Protein AF-A0A917R9N1-F1 (afdb_monomer)

Nearest PDB structures (foldseek):
  2w02-assembly2_B  TM=5.593E-01  e=8.703E-02  Dickeya chrysanthemi
  2x3j-assembly1_B  TM=5.289E-01  e=9.139E-02  Dickeya chrysanthemi
  2x3j-assembly1_A  TM=5.776E-01  e=1.995E-01  Dickeya chrysanthemi
  6cn7-assembly3_F  TM=6.216E-01  e=3.413E-01  Klebsiella pneumoniae
  2x3k-assembly1_B  TM=6.108E-01  e=6.759E-01  Dickeya chrysanthemi

Organism: NCBI:txid321316

InterPro domains:
  IPR024726 Ferric siderophore reductase, C-terminal [PF11575] (298-318)

Secondary structure (DSSP, 8-state):
-PPPPPPPPPPTT--PBPPHHHHHHHHHHHHTT-TTT--BS-TTSPPTT-TT--TTS---EETHHHHH-HHHHHHHHHHHHHHHT-S-HHHHHHHHHHHHHHHHHHHHHHHHHHHSEEE--SGGGEEE---SSSSPPEEESS--EEES-SGGGT--SS--S-----PPPP------------------------------HHHHHHHHHHHHHHHIIIIIIIIHHHHHHHHHHS---HHHHHHHHHHHHHHHHHHHHHH-GGGHHHHHHHHHHHHTSGGGTTSEEEEEEETTEEEEEESS---GGGSTT----TT-TTS-HHHHHHHHHHHHHHHHHTT-

pLDDT: mean 78.06, std 23.59, range [24.7, 98.69]

Sequence (340 aa):
MAGRPAEPEWPEGGTLRAHPDLVRAALAEVAAIGPYFAISTDPGVPGTGDLGASRSDGQWRPLSELAADTAALRARIDDFRRRLGTEESRVAASILFQGLAARLWSPVIGTVTTYGLVPARAPADLRWRPAPTGPLPLWTSPVSGWHVVPELGKEWPGEPILRTSQPPASLRTTHASDDSPAEKPTNDARADQDSPDQRAPGRETADEEVAAVVYRVVVADLLEPLVDAVRGITKISAGLLWGNAASSLAGTLRTLPATRPDLAPRAARLVRDVLGLGVLAGTGRLAEPAAGHHFFVRSSCCLYYRVPGGGMCDDCALLAPPVRDRQWARTVRQARGAGT

Structure (mmCIF, N/CA/C/O backbone):
data_AF-A0A917R9N1-F1
#
_entry.id   AF-A0A917R9N1-F1
#
loop_
_atom_site.group_PDB
_atom_site.id
_atom_site.type_symbol
_atom_site.label_atom_id
_atom_site.label_alt_id
_atom_site.label_comp_id
_atom_site.label_asym_id
_atom_site.label_entity_id
_atom_site.label_seq_id
_atom_site.pdbx_PDB_ins_code
_atom_site.Cartn_x
_atom_site.Cartn_y
_atom_site.Cartn_z
_atom_site.occupancy
_atom_site.B_iso_or_equiv
_atom_site.auth_seq_id
_atom_site.auth_comp_id
_atom_site.auth_asym_id
_atom_site.auth_atom_id
_atom_site.pdbx_PDB_model_num
ATOM 1 N N . MET A 1 1 ? 17.195 -18.356 26.908 1.00 33.72 1 MET A N 1
ATOM 2 C CA . MET A 1 1 ? 17.827 -18.022 25.615 1.00 33.72 1 MET A CA 1
ATOM 3 C C . MET A 1 1 ? 17.070 -18.766 24.529 1.00 33.72 1 MET A C 1
ATOM 5 O O . MET A 1 1 ? 17.310 -19.949 24.345 1.00 33.72 1 MET A O 1
ATOM 9 N N . ALA A 1 2 ? 16.076 -18.127 23.910 1.00 31.97 2 ALA A N 1
ATOM 10 C CA . ALA A 1 2 ? 15.340 -18.721 22.796 1.00 31.97 2 ALA A CA 1
ATOM 11 C C . ALA A 1 2 ? 16.118 -18.426 21.508 1.00 31.97 2 ALA A C 1
ATOM 13 O O . ALA A 1 2 ? 16.419 -17.266 21.228 1.00 31.97 2 ALA A O 1
ATOM 14 N N . GLY A 1 3 ? 16.520 -19.480 20.796 1.00 30.02 3 GLY A N 1
ATOM 15 C CA . GLY A 1 3 ? 17.271 -19.379 19.550 1.00 30.02 3 GLY A CA 1
ATOM 16 C C . GLY A 1 3 ? 16.498 -18.584 18.501 1.00 30.02 3 GLY A C 1
ATOM 17 O O . GLY A 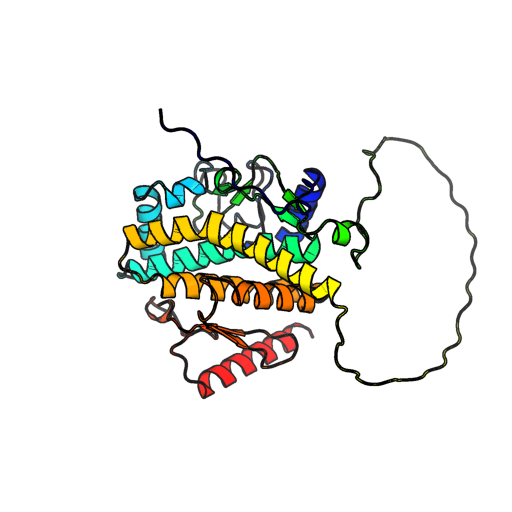1 3 ? 15.282 -18.723 18.378 1.00 30.02 3 GLY A O 1
ATOM 18 N N . ARG A 1 4 ? 17.220 -17.736 17.763 1.00 28.02 4 ARG A N 1
ATOM 19 C CA . ARG A 1 4 ? 16.728 -17.071 16.552 1.00 28.02 4 ARG A CA 1
ATOM 20 C C . ARG A 1 4 ? 16.106 -18.146 15.642 1.00 28.02 4 ARG A C 1
ATOM 22 O O . ARG A 1 4 ? 16.815 -19.113 15.358 1.00 28.02 4 ARG A O 1
ATOM 29 N N . PRO A 1 5 ? 14.844 -18.025 15.194 1.00 33.53 5 PRO A N 1
ATOM 30 C CA . PRO A 1 5 ? 14.338 -18.925 14.166 1.00 33.53 5 PRO A CA 1
ATOM 31 C C . PRO A 1 5 ? 15.241 -18.807 12.932 1.00 33.53 5 PRO A C 1
ATOM 33 O O . PRO A 1 5 ? 15.699 -17.709 12.596 1.00 33.53 5 PRO A O 1
ATOM 36 N N . ALA A 1 6 ? 15.563 -19.950 12.325 1.00 33.41 6 ALA A N 1
ATOM 37 C CA . ALA A 1 6 ? 16.338 -20.002 11.094 1.00 33.41 6 ALA A CA 1
ATOM 38 C C . ALA A 1 6 ? 15.642 -19.147 10.025 1.00 33.41 6 ALA A C 1
ATOM 40 O O . ALA A 1 6 ? 14.416 -19.183 9.906 1.00 33.41 6 ALA A O 1
ATOM 41 N N . GLU A 1 7 ? 16.418 -18.345 9.293 1.00 36.81 7 GLU A N 1
ATOM 42 C CA . GLU A 1 7 ? 15.905 -17.615 8.133 1.00 36.81 7 GLU A CA 1
ATOM 43 C C . GLU A 1 7 ? 15.338 -18.647 7.143 1.00 36.81 7 GLU A C 1
ATOM 45 O O . GLU A 1 7 ? 16.066 -19.575 6.790 1.00 36.81 7 GLU A O 1
ATOM 50 N N . PRO A 1 8 ? 14.061 -18.552 6.731 1.00 37.72 8 PRO A N 1
ATOM 51 C CA . PRO A 1 8 ? 13.497 -19.510 5.792 1.00 37.72 8 PRO A CA 1
ATOM 52 C C . PRO A 1 8 ? 14.227 -19.409 4.447 1.00 37.72 8 PRO A C 1
ATOM 54 O O . PRO A 1 8 ? 14.446 -18.312 3.921 1.00 37.72 8 PRO A O 1
ATOM 57 N N . GLU A 1 9 ? 14.631 -20.567 3.924 1.00 38.28 9 GLU A N 1
ATOM 58 C CA . GLU A 1 9 ? 15.381 -20.691 2.677 1.00 38.28 9 GLU A CA 1
ATOM 59 C C . GLU A 1 9 ? 14.560 -20.167 1.492 1.00 38.28 9 GLU A C 1
ATOM 61 O O . GLU A 1 9 ? 13.382 -20.476 1.302 1.00 38.28 9 GLU A O 1
ATOM 66 N N . TRP A 1 10 ? 15.208 -19.301 0.719 1.00 47.81 10 TRP A N 1
ATOM 67 C CA . TRP A 1 10 ? 14.704 -18.737 -0.526 1.00 47.81 10 TRP A CA 1
ATOM 68 C C . TRP A 1 10 ? 14.715 -19.831 -1.599 1.00 47.81 10 TRP A C 1
ATOM 70 O O . TRP A 1 10 ? 15.564 -20.716 -1.507 1.00 47.81 10 TRP A O 1
ATOM 80 N N . PRO A 1 11 ? 13.828 -19.787 -2.615 1.00 42.09 11 PRO A N 1
ATOM 81 C CA . PRO A 1 11 ? 13.859 -20.763 -3.701 1.00 42.09 11 PRO A CA 1
ATOM 82 C C . PRO A 1 11 ? 15.284 -20.882 -4.255 1.00 42.09 11 PRO A C 1
ATOM 84 O O . PRO A 1 11 ? 15.912 -19.870 -4.594 1.00 42.09 11 PRO A O 1
ATOM 87 N N . GLU A 1 12 ? 15.795 -22.115 -4.267 1.00 38.62 12 GLU A N 1
ATOM 88 C CA . GLU A 1 12 ? 17.149 -22.472 -4.685 1.00 38.62 12 GLU A CA 1
ATOM 89 C C . GLU A 1 12 ? 17.342 -22.090 -6.160 1.00 38.62 12 GLU A C 1
ATOM 91 O O . GLU A 1 12 ? 17.036 -22.850 -7.070 1.00 38.62 12 GLU A O 1
ATOM 96 N N . GLY A 1 13 ? 17.795 -20.859 -6.401 1.00 42.16 13 GLY A N 1
ATOM 97 C CA . GLY A 1 13 ? 18.067 -20.344 -7.744 1.00 42.16 13 GLY A CA 1
ATOM 98 C C . GLY A 1 13 ? 17.736 -18.867 -7.960 1.00 4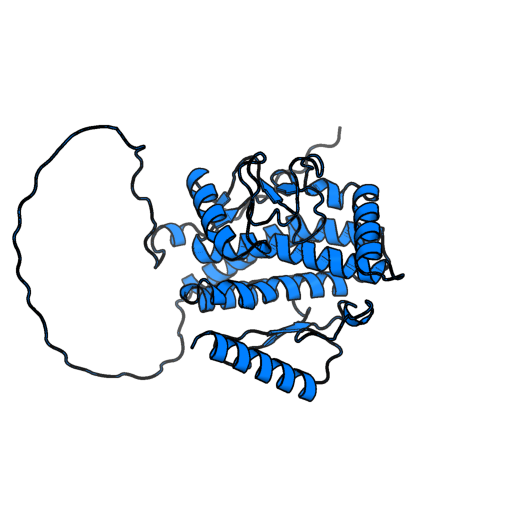2.16 13 GLY A C 1
ATOM 99 O O . GLY A 1 13 ? 18.283 -18.272 -8.879 1.00 42.16 13 GLY A O 1
ATOM 100 N N . GLY A 1 14 ? 16.911 -18.237 -7.115 1.00 45.81 14 GLY A N 1
ATOM 101 C CA . GLY A 1 14 ? 16.194 -17.016 -7.512 1.00 45.81 14 GLY A CA 1
ATOM 102 C C . GLY A 1 14 ? 16.603 -15.668 -6.911 1.00 45.81 14 GLY A C 1
ATOM 103 O O . GLY A 1 14 ? 15.911 -14.696 -7.178 1.00 45.81 14 GLY A O 1
ATOM 104 N N . THR A 1 15 ? 17.654 -15.539 -6.090 1.00 59.19 15 THR A N 1
ATOM 105 C CA . THR A 1 15 ? 17.923 -14.252 -5.403 1.00 59.19 15 THR A CA 1
ATOM 106 C C . THR A 1 15 ? 19.379 -13.830 -5.376 1.00 59.19 15 THR A C 1
ATOM 108 O O . THR A 1 15 ? 20.043 -13.842 -4.337 1.00 59.19 15 THR A O 1
ATOM 111 N N . LEU A 1 16 ? 19.866 -13.364 -6.522 1.00 70.81 16 LEU A N 1
ATOM 112 C CA . LEU A 1 16 ? 21.084 -12.566 -6.549 1.00 70.81 16 LEU A CA 1
ATOM 113 C C . LEU A 1 16 ? 20.812 -11.227 -5.857 1.00 70.81 16 LEU A C 1
ATOM 115 O O . LEU A 1 16 ? 19.894 -10.486 -6.221 1.00 70.81 16 LEU A O 1
ATOM 119 N N . ARG A 1 17 ? 21.614 -10.921 -4.833 1.00 82.31 17 ARG A N 1
ATOM 120 C CA . ARG A 1 17 ? 21.600 -9.606 -4.192 1.00 82.31 17 ARG A CA 1
ATOM 121 C C . ARG A 1 17 ? 22.023 -8.568 -5.226 1.00 82.31 17 ARG A C 1
ATOM 123 O O . ARG A 1 17 ? 23.091 -8.686 -5.821 1.00 82.31 17 ARG A O 1
ATOM 130 N N . ALA A 1 18 ? 21.200 -7.548 -5.413 1.00 84.62 18 ALA A N 1
ATOM 131 C CA . ALA A 1 18 ? 21.522 -6.456 -6.312 1.00 84.62 18 ALA A CA 1
ATOM 132 C C . ALA A 1 18 ? 22.578 -5.532 -5.704 1.00 84.62 18 ALA A C 1
ATOM 134 O O . ALA A 1 18 ? 22.675 -5.374 -4.480 1.00 84.62 18 ALA A O 1
ATOM 135 N N . HIS A 1 19 ? 23.347 -4.881 -6.575 1.00 83.94 19 HIS A N 1
ATOM 136 C CA . HIS A 1 19 ? 24.304 -3.869 -6.151 1.00 83.94 19 HIS A CA 1
ATOM 137 C C . HIS A 1 19 ? 23.571 -2.695 -5.468 1.00 83.94 19 HIS A C 1
ATOM 139 O O . HIS A 1 19 ? 22.576 -2.215 -6.018 1.00 83.94 19 HIS A O 1
ATOM 145 N N . PRO A 1 20 ? 24.036 -2.182 -4.311 1.00 85.62 20 PRO A N 1
ATOM 146 C CA . PRO A 1 20 ? 23.354 -1.099 -3.596 1.00 85.62 20 PRO A CA 1
ATOM 147 C C . PRO A 1 20 ? 23.082 0.151 -4.441 1.00 85.62 20 PRO A C 1
ATOM 149 O O . PRO A 1 20 ? 22.071 0.816 -4.236 1.00 85.62 20 PRO A O 1
ATOM 152 N N . ASP A 1 21 ? 23.946 0.461 -5.407 1.00 84.88 21 ASP A N 1
ATOM 153 C CA . ASP A 1 21 ? 23.759 1.631 -6.276 1.00 84.88 21 ASP A CA 1
ATOM 154 C C . ASP A 1 21 ? 22.656 1.429 -7.318 1.00 84.88 21 ASP A C 1
ATOM 156 O O . ASP A 1 21 ? 21.916 2.369 -7.597 1.00 84.88 21 ASP A O 1
ATOM 160 N N . LEU A 1 22 ? 22.463 0.197 -7.807 1.00 86.00 22 LEU A N 1
ATOM 161 C CA . LEU A 1 22 ? 21.299 -0.143 -8.629 1.00 86.00 22 LEU A CA 1
ATOM 162 C C . LEU A 1 22 ? 20.011 0.018 -7.816 1.00 86.00 22 LEU A C 1
ATOM 164 O O . LEU A 1 22 ? 19.036 0.582 -8.301 1.00 86.00 22 LEU A O 1
ATOM 168 N N . VAL A 1 23 ? 20.020 -0.421 -6.554 1.00 89.50 23 VAL A N 1
ATOM 169 C CA . VAL A 1 23 ? 18.867 -0.262 -5.656 1.00 89.50 23 VAL A CA 1
ATOM 170 C C . VAL A 1 23 ? 18.574 1.220 -5.395 1.00 89.50 23 VAL A C 1
ATOM 172 O O . VAL A 1 23 ? 17.413 1.617 -5.443 1.00 89.50 23 VAL A O 1
ATOM 175 N N . ARG A 1 24 ? 19.595 2.062 -5.168 1.00 89.06 24 ARG A N 1
ATOM 176 C CA . ARG A 1 24 ? 19.414 3.522 -5.035 1.00 89.06 24 ARG A CA 1
ATOM 177 C C . ARG A 1 24 ? 18.803 4.136 -6.290 1.00 89.06 24 ARG A C 1
ATOM 179 O O . ARG A 1 24 ? 17.850 4.900 -6.166 1.00 89.06 24 ARG A O 1
ATOM 186 N N . ALA A 1 25 ? 19.333 3.801 -7.467 1.00 87.75 25 ALA A N 1
ATOM 187 C CA . ALA A 1 25 ? 18.821 4.301 -8.740 1.00 87.75 25 ALA A CA 1
ATOM 188 C C . ALA A 1 25 ? 17.354 3.895 -8.945 1.00 87.75 25 ALA A C 1
ATOM 190 O O . ALA A 1 25 ? 16.510 4.751 -9.211 1.00 87.75 25 ALA A O 1
ATOM 191 N N . ALA A 1 26 ? 17.032 2.623 -8.697 1.00 90.75 26 ALA A N 1
ATOM 192 C CA . ALA A 1 26 ? 15.674 2.108 -8.805 1.00 90.75 26 ALA A CA 1
ATOM 193 C C . ALA A 1 26 ? 14.700 2.814 -7.850 1.00 90.75 26 ALA A C 1
ATOM 195 O O . ALA A 1 26 ? 13.616 3.224 -8.263 1.00 90.75 26 ALA A O 1
ATOM 196 N N . LEU A 1 27 ? 15.088 3.000 -6.583 1.00 92.50 27 LEU A N 1
ATOM 197 C CA . LEU A 1 27 ? 14.269 3.715 -5.601 1.00 92.50 27 LEU A CA 1
ATOM 198 C C . LEU A 1 27 ? 14.083 5.193 -5.969 1.00 92.50 27 LEU A C 1
ATOM 200 O O . LEU A 1 27 ? 12.987 5.718 -5.783 1.00 92.50 27 LEU A O 1
ATOM 204 N N . ALA A 1 28 ? 15.114 5.854 -6.503 1.00 90.25 28 ALA A N 1
ATOM 205 C CA . ALA A 1 28 ? 15.040 7.250 -6.928 1.00 90.25 28 ALA A CA 1
ATOM 206 C C . ALA A 1 28 ? 14.115 7.444 -8.142 1.00 90.25 28 ALA A C 1
ATOM 208 O O . ALA A 1 28 ? 13.280 8.347 -8.131 1.00 90.25 28 ALA A O 1
ATOM 209 N N . GLU A 1 29 ? 14.211 6.582 -9.159 1.00 88.94 29 GLU A N 1
ATOM 210 C CA . GLU A 1 29 ? 13.340 6.645 -10.340 1.00 88.94 29 GLU A CA 1
ATOM 211 C C . GLU A 1 29 ? 11.882 6.353 -9.975 1.00 88.94 29 GLU A C 1
ATOM 213 O O . GLU A 1 29 ? 1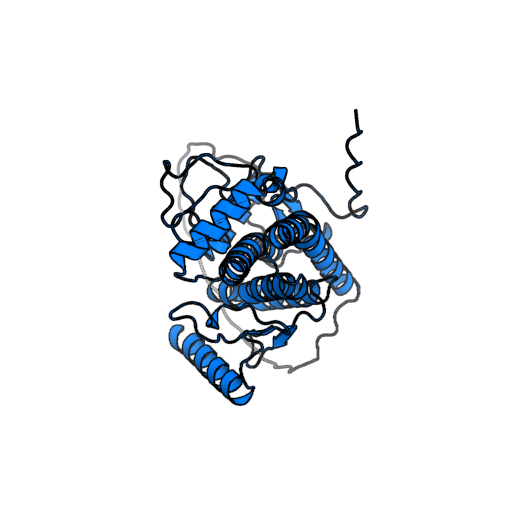0.975 7.105 -10.331 1.00 88.94 29 GLU A O 1
ATOM 218 N N . VAL A 1 30 ? 11.642 5.294 -9.200 1.00 91.50 30 VAL A N 1
ATOM 219 C CA . VAL A 1 30 ? 10.289 4.909 -8.783 1.00 91.50 30 VAL A CA 1
ATOM 220 C C . VAL A 1 30 ? 9.666 5.977 -7.873 1.00 91.50 30 VAL A C 1
ATOM 222 O O . VAL A 1 30 ? 8.470 6.247 -7.982 1.00 91.50 30 VAL A O 1
ATOM 225 N N . ALA A 1 31 ? 10.460 6.677 -7.054 1.00 92.00 31 ALA A N 1
ATOM 226 C CA . ALA A 1 31 ? 9.995 7.813 -6.254 1.00 92.00 31 ALA A CA 1
ATOM 227 C C . ALA A 1 31 ? 9.434 8.982 -7.087 1.00 92.00 31 ALA A C 1
ATOM 229 O O . ALA A 1 31 ? 8.631 9.758 -6.559 1.00 92.00 31 ALA A O 1
ATOM 230 N N . ALA A 1 32 ? 9.829 9.113 -8.360 1.00 89.81 32 ALA A N 1
ATOM 231 C CA . ALA A 1 32 ? 9.330 10.151 -9.262 1.00 89.81 32 ALA A CA 1
ATOM 232 C C . ALA A 1 32 ? 7.886 9.898 -9.735 1.00 89.81 32 ALA A C 1
ATOM 234 O O . ALA A 1 32 ? 7.213 10.837 -10.150 1.00 89.81 32 ALA A O 1
ATOM 235 N N . ILE A 1 33 ? 7.379 8.662 -9.616 1.00 89.94 33 ILE A N 1
ATOM 236 C CA . ILE A 1 33 ? 5.972 8.323 -9.907 1.00 89.94 33 ILE A CA 1
ATOM 237 C C . ILE A 1 33 ? 5.034 9.003 -8.900 1.00 89.94 33 ILE A C 1
ATOM 239 O O . ILE A 1 33 ? 3.916 9.397 -9.228 1.00 89.94 33 ILE A O 1
ATOM 243 N N . GLY A 1 34 ? 5.472 9.145 -7.647 1.00 90.56 34 GLY A N 1
ATOM 244 C CA . GLY A 1 34 ? 4.707 9.850 -6.629 1.00 90.56 34 GLY A CA 1
ATOM 245 C C . GLY A 1 34 ? 5.101 9.501 -5.194 1.00 90.56 34 GLY A C 1
ATOM 246 O O . GLY A 1 34 ? 5.876 8.577 -4.942 1.00 90.56 34 GLY A O 1
ATOM 247 N N . PRO A 1 35 ? 4.511 10.195 -4.207 1.00 91.69 35 PRO A N 1
ATOM 248 C CA . PRO A 1 35 ? 4.955 10.136 -2.815 1.00 91.69 35 PRO A CA 1
ATOM 249 C C . PRO A 1 35 ? 4.752 8.758 -2.158 1.00 91.69 35 PRO A C 1
ATOM 251 O O . PRO A 1 35 ? 5.482 8.404 -1.235 1.00 91.69 35 PRO A O 1
ATOM 254 N N . TYR A 1 36 ? 3.799 7.948 -2.637 1.00 93.75 36 TYR A N 1
ATOM 255 C CA . TYR A 1 36 ? 3.612 6.569 -2.159 1.00 93.75 36 TYR A CA 1
ATOM 256 C C . TYR A 1 36 ? 4.729 5.615 -2.609 1.00 93.75 36 TYR A C 1
ATOM 258 O O . TYR A 1 36 ? 4.979 4.619 -1.931 1.00 93.75 36 TYR A O 1
ATOM 266 N N . PHE A 1 37 ? 5.402 5.915 -3.720 1.00 94.38 37 PHE A N 1
ATOM 267 C CA . PHE A 1 37 ? 6.453 5.083 -4.305 1.00 94.38 37 PHE A CA 1
ATOM 268 C C . PHE A 1 37 ? 7.848 5.365 -3.731 1.00 94.38 37 PHE A C 1
ATOM 270 O O . PHE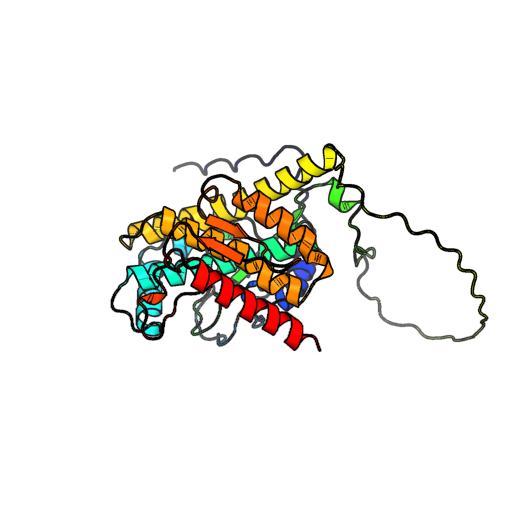 A 1 37 ? 8.743 4.536 -3.862 1.00 94.38 37 PHE A O 1
ATOM 277 N N . ALA A 1 38 ? 8.047 6.506 -3.072 1.00 93.00 38 ALA A N 1
ATOM 278 C CA . ALA A 1 38 ? 9.359 6.920 -2.586 1.00 93.00 38 ALA A CA 1
ATOM 279 C C . ALA A 1 38 ? 9.897 5.990 -1.490 1.00 93.00 38 ALA A C 1
ATOM 281 O O . ALA A 1 38 ? 9.154 5.627 -0.606 1.00 93.00 38 ALA A O 1
ATOM 282 N N . ILE A 1 39 ? 11.175 5.643 -1.419 1.00 92.44 39 ILE A N 1
ATOM 283 C CA . ILE A 1 39 ? 11.802 5.174 -0.166 1.00 92.44 39 ILE A CA 1
ATOM 284 C C . ILE A 1 39 ? 13.112 5.931 -0.071 1.00 92.44 39 ILE A C 1
ATOM 286 O O . ILE A 1 39 ? 13.906 5.891 -1.007 1.00 92.44 39 ILE A O 1
ATOM 290 N N . SER A 1 40 ? 13.328 6.652 1.027 1.00 89.94 40 SER A N 1
ATOM 291 C CA . SER A 1 40 ? 14.582 7.372 1.193 1.00 89.94 40 SER A CA 1
ATOM 292 C C . SER A 1 40 ? 15.737 6.384 1.372 1.00 89.94 40 SER A C 1
ATOM 294 O O . SER A 1 40 ? 15.601 5.364 2.052 1.00 89.94 40 SER A O 1
ATOM 296 N N . THR A 1 41 ? 16.893 6.719 0.807 1.00 88.38 41 THR A N 1
ATOM 297 C CA . THR A 1 41 ? 18.178 6.058 1.079 1.00 88.38 41 THR A CA 1
ATOM 298 C C . THR A 1 41 ? 19.128 6.944 1.885 1.00 88.38 41 THR A C 1
ATOM 300 O O . THR A 1 41 ? 20.211 6.495 2.251 1.00 88.38 41 THR A O 1
ATOM 303 N N . ASP A 1 42 ? 18.723 8.182 2.185 1.00 81.44 42 ASP A N 1
ATOM 304 C CA . ASP A 1 42 ? 19.453 9.150 3.003 1.00 81.44 42 ASP A CA 1
ATOM 305 C C . ASP A 1 42 ? 18.488 9.772 4.034 1.00 81.44 42 ASP A C 1
ATOM 307 O O . ASP A 1 42 ? 17.600 10.548 3.666 1.00 81.44 42 ASP A O 1
ATOM 311 N N . PRO A 1 43 ? 18.628 9.461 5.335 1.00 73.06 43 PRO A N 1
ATOM 312 C CA . PRO A 1 43 ? 17.695 9.941 6.351 1.00 73.06 43 PRO A CA 1
ATOM 313 C C . PRO A 1 43 ? 17.783 11.459 6.581 1.00 73.06 43 PRO A C 1
ATOM 315 O O . PRO A 1 43 ? 16.895 12.020 7.228 1.00 73.06 43 PRO A O 1
ATOM 318 N N . GLY A 1 44 ? 18.852 12.114 6.107 1.00 67.88 44 GLY A N 1
ATOM 319 C CA . GLY A 1 44 ? 19.089 13.548 6.245 1.00 67.88 44 GLY A CA 1
ATOM 320 C C . GLY A 1 44 ? 18.442 14.390 5.147 1.00 67.88 44 GLY A C 1
ATOM 321 O O . GLY A 1 44 ? 18.231 15.590 5.352 1.00 67.88 44 GLY A O 1
ATOM 322 N N . VAL A 1 45 ? 18.088 13.799 4.006 1.00 65.69 45 VAL A N 1
ATOM 323 C CA . VAL A 1 45 ? 17.494 14.510 2.867 1.00 65.69 45 VAL A CA 1
ATOM 324 C C . VAL A 1 45 ? 15.989 14.231 2.826 1.00 65.69 45 VAL A C 1
ATOM 326 O O . VAL A 1 45 ? 15.603 13.070 2.683 1.00 65.69 45 VAL A O 1
ATOM 329 N N . PRO A 1 46 ? 15.122 15.258 2.958 1.00 62.72 46 PRO A N 1
ATOM 330 C CA . PRO A 1 46 ? 13.685 15.079 2.772 1.00 62.72 46 PRO A CA 1
ATOM 331 C C . PRO A 1 46 ? 13.398 14.516 1.374 1.00 62.72 46 PRO A C 1
ATOM 333 O O . PRO A 1 46 ? 13.779 15.116 0.370 1.00 62.72 46 PRO A O 1
ATOM 336 N N . GLY A 1 47 ? 12.757 13.351 1.312 1.00 62.81 47 GLY A N 1
ATOM 337 C CA . GLY A 1 47 ? 12.350 12.714 0.063 1.00 62.81 47 GLY A CA 1
ATOM 338 C C . GLY A 1 47 ? 10.988 13.211 -0.425 1.00 62.81 47 GLY A C 1
ATOM 339 O O . GLY A 1 47 ? 10.237 13.852 0.306 1.00 62.81 47 GLY A O 1
ATOM 340 N N . THR A 1 48 ? 10.598 12.841 -1.646 1.00 60.91 48 THR A N 1
ATOM 341 C CA . THR A 1 48 ? 9.268 13.172 -2.203 1.00 60.91 48 THR A CA 1
ATOM 342 C C . THR A 1 48 ? 8.104 12.596 -1.385 1.00 60.91 48 THR A C 1
ATOM 344 O O . THR A 1 48 ? 6.988 13.100 -1.465 1.00 60.91 48 THR A O 1
ATOM 347 N N . GLY A 1 49 ? 8.352 11.565 -0.567 1.00 57.31 49 GLY A N 1
ATOM 348 C CA . GLY A 1 49 ? 7.389 11.003 0.387 1.00 57.31 49 GLY A CA 1
ATOM 349 C C . GLY A 1 49 ? 7.263 11.765 1.715 1.00 57.31 49 GLY A C 1
ATOM 350 O O . GLY A 1 49 ? 6.369 11.449 2.492 1.00 57.31 49 GLY A O 1
ATOM 351 N N . ASP A 1 50 ? 8.114 12.761 1.980 1.00 59.88 50 ASP A N 1
ATOM 352 C CA . ASP A 1 50 ? 8.123 13.575 3.206 1.00 59.88 50 ASP A CA 1
ATOM 353 C C . ASP A 1 50 ? 7.217 14.816 3.100 1.00 59.88 50 ASP A C 1
ATOM 355 O O . ASP A 1 50 ? 7.533 15.880 3.634 1.00 59.88 50 ASP A O 1
ATOM 359 N N . LEU A 1 51 ? 6.085 14.716 2.394 1.00 56.81 51 LEU A N 1
ATOM 360 C CA . LEU A 1 51 ? 5.176 15.847 2.178 1.00 56.81 51 LEU A CA 1
ATOM 361 C C . LEU A 1 51 ? 4.638 16.390 3.513 1.00 56.81 51 LEU A C 1
ATOM 363 O O . LEU A 1 51 ? 3.697 15.847 4.095 1.00 56.81 51 LEU A O 1
ATOM 367 N N . GLY A 1 52 ? 5.236 17.489 3.974 1.00 51.09 52 GLY A N 1
ATOM 368 C CA . GLY A 1 52 ? 4.909 18.147 5.238 1.00 51.09 52 GLY A CA 1
ATOM 369 C C . GLY A 1 52 ? 5.684 17.634 6.455 1.00 51.09 52 GLY A C 1
ATOM 370 O O . GLY A 1 52 ? 5.411 18.114 7.548 1.00 51.09 52 GLY A O 1
ATOM 371 N N . ALA A 1 53 ? 6.633 16.702 6.297 1.00 55.38 53 ALA A N 1
ATOM 372 C CA . ALA A 1 53 ? 7.498 16.253 7.387 1.00 55.38 53 ALA A CA 1
ATOM 373 C C . ALA A 1 53 ? 8.749 17.147 7.501 1.00 55.38 53 ALA A C 1
ATOM 375 O O . ALA A 1 53 ? 9.605 17.176 6.617 1.00 55.38 53 ALA A O 1
ATOM 376 N N . SER A 1 54 ? 8.877 17.873 8.608 1.00 52.06 54 SER A N 1
ATOM 377 C CA . SER A 1 54 ? 10.089 18.603 8.983 1.00 52.06 54 SER A CA 1
ATOM 378 C C . SER A 1 54 ? 11.153 17.652 9.552 1.00 52.06 54 SER A C 1
ATOM 380 O O . SER A 1 54 ? 10.850 16.596 10.109 1.00 52.06 54 SER A O 1
ATOM 382 N N . ARG A 1 55 ? 12.437 18.048 9.499 1.00 51.69 55 ARG A N 1
ATOM 383 C CA . ARG A 1 55 ? 13.539 17.351 10.204 1.00 51.69 55 ARG A CA 1
ATOM 384 C C . ARG A 1 55 ? 13.300 17.237 11.722 1.00 51.69 55 ARG A C 1
ATOM 386 O O . ARG A 1 55 ? 13.934 16.409 12.366 1.00 51.69 55 ARG A O 1
ATOM 393 N N . SER A 1 56 ? 12.392 18.044 12.275 1.00 51.72 56 SER A N 1
ATOM 394 C CA . SER A 1 56 ? 11.957 18.023 13.676 1.00 51.72 56 SER A CA 1
ATOM 395 C C . SER A 1 56 ? 10.868 16.992 14.004 1.00 51.72 56 SER A C 1
ATOM 397 O O . SER A 1 56 ? 10.592 16.786 15.183 1.00 51.72 56 SER A O 1
ATOM 399 N N . ASP A 1 57 ? 10.258 16.329 13.015 1.00 59.62 57 ASP A N 1
ATOM 400 C CA . ASP A 1 57 ? 9.010 15.555 13.194 1.00 59.62 57 ASP A CA 1
ATOM 401 C C . ASP A 1 57 ? 9.214 14.129 13.739 1.00 59.62 57 ASP A C 1
ATOM 403 O O . ASP A 1 57 ? 8.412 13.217 13.529 1.00 59.62 57 ASP A O 1
ATOM 407 N N . GLY A 1 58 ? 10.284 13.947 14.507 1.00 65.31 58 GLY A N 1
ATOM 408 C CA . GLY A 1 58 ? 10.580 12.722 15.235 1.00 65.31 58 GLY A CA 1
ATOM 409 C C . GLY A 1 58 ? 11.721 11.904 14.641 1.00 65.31 58 GLY A C 1
ATOM 410 O O . GLY A 1 58 ? 12.161 12.083 13.505 1.00 65.31 58 GLY A O 1
ATOM 411 N N . GLN A 1 59 ? 12.225 10.995 15.471 1.00 82.00 59 GLN A N 1
ATOM 412 C CA . GLN A 1 59 ? 13.320 10.095 15.130 1.00 82.00 59 GLN A CA 1
ATOM 413 C C . GLN A 1 59 ? 12.829 8.959 14.224 1.00 82.00 59 GLN A C 1
ATOM 415 O O . GLN A 1 59 ? 11.691 8.500 14.344 1.00 82.00 59 GLN A O 1
ATOM 420 N N . TRP A 1 60 ? 13.704 8.485 13.336 1.00 87.12 60 TRP A N 1
ATOM 421 C CA . TRP A 1 60 ? 13.458 7.291 12.530 1.00 87.12 60 TRP A CA 1
ATOM 422 C C . TRP A 1 60 ? 13.364 6.048 13.423 1.00 87.12 60 TRP A C 1
ATOM 424 O O . TRP A 1 60 ? 14.280 5.753 14.188 1.00 87.12 60 TRP A O 1
ATOM 434 N N . ARG A 1 61 ? 12.270 5.300 13.285 1.00 88.25 61 ARG A N 1
ATOM 435 C CA . ARG A 1 61 ? 11.930 4.111 14.079 1.00 88.25 61 ARG A CA 1
ATOM 436 C C . ARG A 1 61 ? 11.846 2.864 13.197 1.00 88.25 61 ARG A C 1
ATOM 438 O O . ARG A 1 61 ? 11.417 2.994 12.052 1.00 88.25 61 ARG A O 1
ATOM 445 N N . PRO A 1 62 ? 12.242 1.662 13.655 1.00 90.19 62 PRO A N 1
ATOM 446 C CA . PRO A 1 62 ? 12.044 0.418 12.903 1.00 90.19 62 PRO A CA 1
ATOM 447 C C . PRO A 1 62 ? 10.583 0.216 12.494 1.00 90.19 62 PRO A C 1
ATOM 449 O O . PRO A 1 62 ? 9.680 0.427 13.300 1.00 90.19 62 PRO A O 1
ATOM 452 N N . LEU A 1 63 ? 10.327 -0.215 11.255 1.00 89.88 63 LEU A N 1
ATOM 453 C CA . LEU A 1 63 ? 8.956 -0.499 10.807 1.00 89.88 63 LEU A CA 1
ATOM 454 C C . LEU A 1 63 ? 8.313 -1.625 11.621 1.00 89.88 63 LEU A C 1
ATOM 456 O O . LEU A 1 63 ? 7.131 -1.540 11.947 1.00 89.88 63 LEU A O 1
ATOM 460 N N . SER A 1 64 ? 9.113 -2.609 12.041 1.00 87.81 64 SER A N 1
ATOM 461 C CA . SER A 1 64 ? 8.696 -3.685 12.948 1.00 87.81 64 SER A CA 1
ATOM 462 C C . SER A 1 64 ? 8.082 -3.178 14.257 1.00 87.81 64 SER A C 1
ATOM 464 O O . SER A 1 64 ? 7.268 -3.868 14.864 1.00 87.81 64 SER A O 1
ATOM 466 N N . GLU A 1 65 ? 8.420 -1.961 14.684 1.00 89.25 65 GLU A N 1
ATOM 467 C CA . GLU A 1 65 ? 7.851 -1.349 15.879 1.00 89.25 65 GLU A CA 1
ATOM 468 C C . GLU A 1 65 ? 6.356 -1.042 15.733 1.00 89.25 65 GLU A C 1
ATOM 470 O O . GLU A 1 65 ? 5.637 -1.113 16.718 1.00 89.25 65 GLU A O 1
ATOM 475 N N . LEU A 1 66 ? 5.844 -0.782 14.522 1.00 87.69 66 LEU A N 1
ATOM 476 C CA . LEU A 1 66 ? 4.397 -0.609 14.322 1.00 87.69 66 LEU A CA 1
ATOM 477 C C . LEU A 1 66 ? 3.608 -1.889 14.618 1.00 87.69 66 LEU A C 1
ATOM 479 O O . LEU A 1 66 ? 2.457 -1.798 15.036 1.00 87.69 66 LEU A O 1
ATOM 483 N N . ALA A 1 67 ? 4.205 -3.061 14.393 1.00 88.25 67 ALA A N 1
ATOM 484 C CA . ALA A 1 67 ? 3.579 -4.341 14.704 1.00 88.25 67 ALA A CA 1
ATOM 485 C C . ALA A 1 67 ? 3.838 -4.773 16.159 1.00 88.25 67 ALA A C 1
ATOM 487 O O . ALA A 1 67 ? 2.959 -5.343 16.798 1.00 88.25 67 ALA A O 1
ATOM 488 N N . ALA A 1 68 ? 5.029 -4.489 16.694 1.00 87.75 68 ALA A N 1
ATOM 489 C CA . ALA A 1 68 ? 5.437 -4.932 18.028 1.00 87.75 68 ALA A CA 1
ATOM 490 C C . ALA A 1 68 ? 4.964 -4.005 19.166 1.00 87.75 68 ALA A C 1
ATOM 492 O O . ALA A 1 68 ? 4.573 -4.484 20.231 1.00 87.75 68 ALA A O 1
ATOM 493 N N . ASP A 1 69 ? 4.980 -2.685 18.963 1.00 84.81 69 ASP A N 1
ATOM 494 C CA . ASP A 1 69 ? 4.567 -1.693 19.958 1.00 84.81 69 ASP A CA 1
ATOM 495 C C . ASP A 1 69 ? 3.098 -1.305 19.749 1.00 84.81 69 ASP A C 1
ATOM 497 O O . ASP A 1 69 ? 2.728 -0.372 19.025 1.00 84.81 69 ASP A O 1
ATOM 501 N N . THR A 1 70 ? 2.235 -2.030 20.457 1.00 84.94 70 THR A N 1
ATOM 502 C CA . THR A 1 70 ? 0.786 -1.802 20.463 1.00 84.94 70 THR A CA 1
ATOM 503 C C . THR A 1 70 ? 0.418 -0.379 20.918 1.00 84.94 70 THR A C 1
ATOM 505 O O . THR A 1 70 ? -0.598 0.163 20.478 1.00 84.94 70 THR A O 1
ATOM 508 N N . ALA A 1 71 ? 1.220 0.257 21.782 1.00 88.00 71 ALA A N 1
ATOM 509 C CA . ALA A 1 71 ? 0.955 1.614 22.254 1.00 88.00 71 ALA A CA 1
ATOM 510 C C . ALA A 1 71 ? 1.266 2.655 21.170 1.00 88.00 71 ALA A C 1
ATOM 512 O O . ALA A 1 71 ? 0.442 3.542 20.933 1.00 88.00 71 ALA A O 1
ATOM 513 N N . ALA A 1 72 ? 2.390 2.516 20.459 1.00 85.88 72 ALA A N 1
ATOM 514 C CA . ALA A 1 72 ? 2.712 3.379 19.323 1.00 85.88 72 ALA A CA 1
ATOM 515 C C . ALA A 1 72 ? 1.665 3.272 18.206 1.00 85.88 72 ALA A C 1
ATOM 517 O O . ALA A 1 72 ? 1.212 4.297 17.687 1.00 85.88 72 ALA A O 1
ATOM 518 N N . LEU A 1 73 ? 1.229 2.055 17.865 1.00 90.56 73 LEU A N 1
ATOM 519 C CA . LEU A 1 73 ? 0.183 1.860 16.862 1.00 90.56 73 LEU A CA 1
ATOM 520 C C . LEU A 1 73 ? -1.162 2.448 17.318 1.00 90.56 73 LEU A C 1
ATOM 522 O O . LEU A 1 73 ? -1.828 3.126 16.532 1.00 90.56 73 LEU A O 1
ATOM 526 N N . ARG A 1 74 ? -1.540 2.278 18.594 1.00 92.94 74 ARG A N 1
ATOM 527 C CA . ARG A 1 74 ? -2.750 2.899 19.161 1.00 92.94 74 ARG A CA 1
ATOM 528 C C . ARG A 1 74 ? -2.692 4.424 19.074 1.00 92.94 74 ARG A C 1
ATOM 530 O O . ARG A 1 74 ? -3.640 5.029 18.582 1.00 92.94 74 ARG A O 1
ATOM 537 N N . ALA A 1 75 ? -1.567 5.034 19.448 1.00 90.25 75 ALA A N 1
ATOM 538 C CA . ALA A 1 75 ? -1.383 6.481 19.360 1.00 90.25 75 ALA A CA 1
ATOM 539 C C . ALA A 1 75 ? -1.550 7.004 17.921 1.00 90.25 75 ALA A C 1
ATOM 541 O O . ALA A 1 75 ? -2.135 8.068 17.712 1.00 90.25 75 ALA A O 1
ATOM 542 N N . ARG A 1 76 ? -1.095 6.239 16.918 1.00 90.62 76 ARG A N 1
ATOM 543 C CA . ARG A 1 76 ? -1.311 6.568 15.500 1.00 90.62 76 ARG A CA 1
ATOM 544 C C . ARG A 1 76 ? -2.766 6.429 15.066 1.00 90.62 76 ARG A C 1
ATOM 546 O O . ARG A 1 76 ? -3.247 7.277 14.320 1.00 90.62 76 ARG A O 1
ATOM 553 N N . ILE A 1 77 ? -3.463 5.383 15.511 1.00 94.50 77 ILE A N 1
ATOM 554 C CA . ILE A 1 77 ? -4.899 5.219 15.241 1.00 94.50 77 ILE A CA 1
ATOM 555 C C . ILE A 1 77 ? -5.6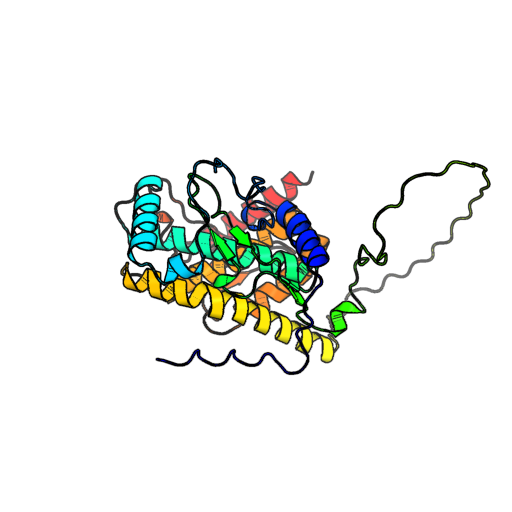73 6.402 15.833 1.00 94.50 77 ILE A C 1
ATOM 557 O O . ILE A 1 77 ? -6.526 6.964 15.151 1.00 94.50 77 ILE A O 1
ATOM 561 N N . ASP A 1 78 ? -5.339 6.832 17.051 1.00 94.25 78 ASP A N 1
ATOM 562 C CA . ASP A 1 78 ? -5.979 7.978 17.705 1.00 94.25 78 ASP A CA 1
ATOM 563 C C . ASP A 1 78 ? -5.671 9.311 17.010 1.00 94.25 78 ASP A C 1
ATOM 565 O O . ASP A 1 78 ? -6.541 10.177 16.907 1.00 94.25 78 ASP A O 1
ATOM 569 N N . ASP A 1 79 ? -4.453 9.487 16.500 1.00 91.25 79 ASP A N 1
ATOM 570 C CA . ASP A 1 79 ? -4.090 10.636 15.671 1.00 91.25 79 ASP A CA 1
ATOM 571 C C . ASP A 1 79 ? -4.883 10.673 14.356 1.00 91.25 79 ASP A C 1
ATOM 573 O O . ASP A 1 79 ? -5.510 11.688 14.049 1.00 91.25 79 ASP A O 1
ATOM 577 N N . PHE A 1 80 ? -4.973 9.551 13.636 1.00 92.31 80 PHE A N 1
ATOM 578 C CA . PHE A 1 80 ? -5.814 9.445 12.439 1.00 92.31 80 PHE A CA 1
ATOM 579 C C . PHE A 1 80 ? -7.291 9.676 12.752 1.00 92.31 80 PHE A C 1
ATOM 581 O O . PHE A 1 80 ? -7.984 10.342 11.987 1.00 92.31 80 PHE A O 1
ATOM 588 N N . ARG A 1 81 ? -7.773 9.179 13.893 1.00 95.25 81 ARG A N 1
ATOM 589 C CA . ARG A 1 81 ? -9.145 9.391 14.361 1.00 95.25 81 ARG A CA 1
ATOM 590 C C . ARG A 1 81 ? -9.461 10.879 14.507 1.00 95.25 81 ARG A C 1
ATOM 592 O O . ARG A 1 81 ? -10.469 11.331 13.966 1.00 95.25 81 ARG A O 1
ATOM 599 N N . ARG A 1 82 ? -8.573 11.642 15.160 1.00 94.38 82 ARG A N 1
ATOM 600 C CA . ARG A 1 82 ? -8.701 13.103 15.300 1.00 94.38 82 ARG A CA 1
ATOM 601 C C . ARG A 1 82 ? -8.657 13.815 13.950 1.00 94.38 82 ARG A C 1
ATOM 603 O O . ARG A 1 82 ? -9.520 14.640 13.685 1.00 94.38 82 ARG A O 1
ATOM 610 N N . ARG A 1 83 ? -7.695 13.472 13.083 1.00 91.38 83 ARG A N 1
ATOM 611 C CA . ARG A 1 83 ? -7.544 14.093 11.750 1.00 91.38 83 ARG A CA 1
ATOM 612 C C . ARG A 1 83 ? -8.749 13.856 10.846 1.00 91.38 83 ARG A C 1
ATOM 614 O O . ARG A 1 83 ? -9.130 14.739 10.090 1.00 91.38 83 ARG A O 1
ATOM 621 N N . LEU A 1 84 ? -9.339 12.667 10.925 1.00 93.12 84 LEU A N 1
ATOM 622 C CA . LEU A 1 84 ? -10.535 12.307 10.168 1.00 93.12 84 LEU A CA 1
ATOM 623 C C . LEU A 1 84 ? -11.822 12.852 10.805 1.00 93.12 84 LEU A C 1
ATOM 625 O O . LEU A 1 84 ? -12.865 12.806 10.167 1.00 93.12 84 LEU A O 1
ATOM 629 N N . GLY A 1 85 ? -11.786 13.333 12.052 1.00 95.25 85 GLY A N 1
ATOM 630 C CA . GLY A 1 85 ? -12.978 13.809 12.760 1.00 95.25 85 GLY A CA 1
ATOM 631 C C . GLY A 1 85 ? -14.025 12.715 12.999 1.00 95.25 85 GLY A C 1
ATOM 632 O O . GLY A 1 85 ? -15.220 12.989 12.967 1.00 95.25 85 GLY A O 1
ATOM 633 N N . THR A 1 86 ? -13.604 11.460 13.182 1.00 95.00 86 THR A N 1
ATOM 634 C CA . THR A 1 86 ? -14.516 10.333 13.440 1.00 95.00 86 THR A CA 1
ATOM 635 C C . THR A 1 86 ? -14.437 9.883 14.895 1.00 95.00 86 THR A C 1
ATOM 637 O O . THR A 1 86 ? -13.361 9.826 15.480 1.00 95.00 86 THR A O 1
ATOM 640 N N . GLU A 1 87 ? -15.561 9.479 15.484 1.00 93.50 87 GLU A N 1
ATOM 641 C CA . GLU A 1 87 ? -15.564 8.853 16.815 1.00 93.50 87 GLU A CA 1
ATOM 642 C C . GLU A 1 87 ? -15.288 7.340 16.762 1.00 93.50 87 GLU A C 1
ATOM 644 O O . GLU A 1 87 ? -15.066 6.696 17.784 1.00 93.50 87 GLU A O 1
ATOM 649 N N . GLU A 1 88 ? -15.248 6.744 15.566 1.00 95.19 88 GLU A N 1
ATOM 650 C CA . GLU A 1 88 ? -15.079 5.303 15.403 1.00 95.19 88 GLU A CA 1
ATOM 651 C C . GLU A 1 88 ? -13.614 4.908 15.188 1.00 95.19 88 GLU A C 1
ATOM 653 O O . GLU A 1 88 ? -13.092 4.964 14.072 1.00 95.19 88 GLU A O 1
ATOM 658 N N . SER A 1 89 ? -12.963 4.375 16.226 1.00 95.62 89 SER A N 1
ATOM 659 C CA . SER A 1 89 ? -11.567 3.912 16.135 1.00 95.62 89 SER A CA 1
ATOM 660 C C . SER A 1 89 ? -11.334 2.879 15.025 1.00 95.62 89 SER A C 1
ATOM 662 O O . SER A 1 89 ? -10.275 2.874 14.406 1.00 95.62 89 SER A O 1
ATOM 664 N N . ARG A 1 90 ? -12.325 2.032 14.710 1.00 96.88 90 ARG A N 1
ATOM 665 C CA . ARG A 1 90 ? -12.230 1.059 13.602 1.00 96.88 90 ARG A CA 1
ATOM 666 C C . ARG A 1 90 ? -12.176 1.716 12.217 1.00 96.88 90 ARG A C 1
ATOM 668 O O . ARG A 1 90 ? -11.553 1.168 11.314 1.00 96.88 90 ARG A O 1
ATOM 675 N N . VAL A 1 91 ? -12.820 2.873 12.039 1.00 97.19 91 VAL A N 1
ATOM 676 C CA . VAL A 1 91 ? -12.801 3.622 10.771 1.00 97.19 91 VAL A CA 1
ATOM 677 C C . VAL A 1 91 ? -11.411 4.221 10.581 1.00 97.19 91 VAL A C 1
ATOM 679 O O . VAL A 1 91 ? -10.799 4.035 9.531 1.00 97.19 91 VAL A O 1
ATOM 682 N N . ALA A 1 92 ? -10.869 4.838 11.634 1.00 96.94 92 ALA A N 1
ATOM 683 C CA . ALA A 1 92 ? -9.504 5.353 11.642 1.00 96.94 92 ALA A CA 1
ATOM 684 C C . ALA A 1 92 ? -8.462 4.247 11.402 1.00 96.94 92 ALA A C 1
ATOM 686 O O . ALA A 1 92 ? -7.589 4.410 10.554 1.00 96.94 92 ALA A O 1
ATOM 687 N N . ALA A 1 93 ? -8.587 3.103 12.083 1.00 97.50 93 ALA A N 1
ATOM 688 C CA . ALA A 1 93 ? -7.692 1.960 11.911 1.00 97.50 93 ALA A CA 1
ATOM 689 C C . ALA A 1 93 ? -7.740 1.381 10.488 1.00 97.50 93 ALA A C 1
ATOM 691 O O . ALA A 1 93 ? -6.692 1.117 9.905 1.00 97.50 93 ALA A O 1
ATOM 692 N N . SER A 1 94 ? -8.938 1.247 9.906 1.00 97.94 94 SER A N 1
ATOM 693 C CA . SER A 1 94 ? -9.127 0.823 8.512 1.00 97.94 94 SER A CA 1
ATOM 694 C C . SER A 1 94 ? -8.371 1.727 7.533 1.00 97.94 94 SER A C 1
ATOM 696 O O . SER A 1 94 ? -7.597 1.243 6.706 1.00 97.94 94 SER A O 1
ATOM 698 N N . ILE A 1 95 ? -8.571 3.044 7.644 1.00 96.31 95 ILE A N 1
ATOM 699 C CA . ILE A 1 95 ? -8.002 4.036 6.722 1.00 96.31 95 ILE A CA 1
ATOM 700 C C . ILE A 1 95 ? -6.488 4.163 6.918 1.00 96.31 95 ILE A C 1
ATOM 702 O O . ILE A 1 95 ? -5.751 4.195 5.932 1.00 96.31 95 ILE A O 1
ATOM 706 N N . LEU A 1 96 ? -6.014 4.170 8.170 1.00 95.88 96 LEU A N 1
ATOM 707 C CA . LEU A 1 96 ? -4.586 4.125 8.487 1.00 95.88 96 LEU A CA 1
ATOM 708 C C . LEU A 1 96 ? -3.937 2.890 7.855 1.00 95.88 96 LEU A C 1
ATOM 710 O O . LEU A 1 96 ? -2.940 3.022 7.147 1.00 95.88 96 LEU A O 1
ATOM 714 N N . PHE A 1 97 ? -4.516 1.705 8.068 1.00 97.62 97 PHE A N 1
ATOM 715 C CA . PHE A 1 97 ? -3.993 0.463 7.508 1.00 97.62 97 PHE A CA 1
ATOM 716 C C . PHE A 1 97 ? -3.989 0.482 5.978 1.00 97.62 97 PHE A C 1
ATOM 718 O O . PHE A 1 97 ? -3.002 0.086 5.370 1.00 97.62 97 PHE A O 1
ATOM 725 N N . GLN A 1 98 ? -5.045 0.992 5.337 1.00 97.44 98 GLN A N 1
ATOM 726 C CA . GLN A 1 98 ? -5.082 1.110 3.878 1.00 97.44 98 GLN A CA 1
ATOM 727 C C . GLN A 1 98 ? -3.928 1.983 3.355 1.00 97.44 98 GLN A C 1
ATOM 729 O O . GLN A 1 98 ? -3.280 1.617 2.372 1.00 97.44 98 GLN A O 1
ATOM 734 N N . GLY A 1 99 ? -3.634 3.099 4.034 1.00 95.75 99 GLY A N 1
ATOM 735 C CA . GLY A 1 99 ? -2.495 3.963 3.719 1.00 95.75 99 GLY A CA 1
ATOM 736 C C . GLY A 1 99 ? -1.141 3.276 3.921 1.00 95.75 99 GLY A C 1
ATOM 737 O O . GLY A 1 99 ? -0.267 3.395 3.063 1.00 95.75 99 GLY A O 1
ATOM 738 N N . LEU A 1 100 ? -0.980 2.508 5.005 1.00 95.44 100 LEU A N 1
ATOM 739 C CA . LEU A 1 100 ? 0.212 1.682 5.243 1.00 95.44 100 LEU A CA 1
ATOM 740 C C . LEU A 1 100 ? 0.388 0.629 4.143 1.00 95.44 100 LEU A C 1
ATOM 742 O O . LEU A 1 100 ? 1.469 0.513 3.574 1.00 95.44 100 LEU A O 1
ATOM 746 N N . ALA A 1 101 ? -0.679 -0.082 3.781 1.00 98.00 101 ALA A N 1
ATOM 747 C CA . ALA A 1 101 ? -0.634 -1.086 2.727 1.00 98.00 101 ALA A CA 1
ATOM 748 C C . ALA A 1 101 ? -0.281 -0.473 1.369 1.00 98.00 101 ALA A C 1
ATOM 750 O O . ALA A 1 101 ? 0.593 -0.985 0.679 1.00 98.00 101 ALA A O 1
ATOM 751 N N . ALA A 1 102 ? -0.884 0.664 1.007 1.00 97.38 102 ALA A N 1
ATOM 752 C CA . ALA A 1 102 ? -0.522 1.383 -0.217 1.00 97.38 102 ALA A CA 1
ATOM 753 C C . ALA A 1 102 ? 0.966 1.742 -0.232 1.00 97.38 102 ALA A C 1
ATOM 755 O O . ALA A 1 102 ? 1.630 1.637 -1.265 1.00 97.38 102 ALA A O 1
ATOM 756 N N . ARG A 1 103 ? 1.499 2.124 0.929 1.00 95.38 103 ARG A N 1
ATOM 757 C CA . ARG A 1 103 ? 2.889 2.524 1.075 1.00 95.38 103 ARG A CA 1
ATOM 758 C C . ARG A 1 103 ? 3.895 1.383 0.943 1.00 95.38 103 ARG A C 1
ATOM 760 O O . ARG A 1 103 ? 4.997 1.627 0.461 1.00 95.38 103 ARG A O 1
ATOM 767 N N . LEU A 1 104 ? 3.516 0.180 1.359 1.00 95.88 104 LEU A N 1
ATOM 768 C CA . LEU A 1 104 ? 4.345 -1.022 1.255 1.00 95.88 104 LEU A CA 1
ATOM 769 C C . LEU A 1 104 ? 4.230 -1.670 -0.132 1.00 95.88 104 LEU A C 1
ATOM 771 O O . LEU A 1 104 ? 5.222 -2.172 -0.649 1.00 95.88 104 LEU A O 1
ATOM 775 N N . TRP A 1 105 ? 3.067 -1.572 -0.783 1.00 97.62 105 TRP A N 1
ATOM 776 C CA . TRP A 1 105 ? 2.883 -2.050 -2.154 1.00 97.62 105 TRP A CA 1
ATOM 777 C C . TRP A 1 105 ? 3.607 -1.201 -3.192 1.00 97.62 105 TRP A C 1
ATOM 779 O O . TRP A 1 105 ? 4.294 -1.741 -4.054 1.00 97.62 105 TRP A O 1
ATOM 789 N N . SER A 1 106 ? 3.441 0.122 -3.140 1.00 96.88 106 SER A N 1
ATOM 790 C CA . SER A 1 106 ? 3.784 0.982 -4.281 1.00 96.88 106 SER A CA 1
ATOM 791 C C . SER A 1 106 ? 5.272 0.918 -4.670 1.00 96.88 106 SER A C 1
ATOM 793 O O . SER A 1 106 ? 5.548 0.671 -5.845 1.00 96.88 106 SER A O 1
ATOM 795 N N . PRO A 1 107 ? 6.248 1.045 -3.743 1.00 95.44 107 PRO A N 1
ATOM 796 C CA . PRO A 1 107 ? 7.665 0.957 -4.096 1.00 95.44 107 PRO A CA 1
ATOM 797 C C . PRO A 1 107 ? 8.044 -0.419 -4.651 1.00 95.44 107 PRO A C 1
ATOM 799 O O . PRO A 1 107 ? 8.818 -0.493 -5.602 1.00 95.44 107 PRO A O 1
ATOM 802 N N . VAL A 1 108 ? 7.484 -1.501 -4.093 1.00 95.50 108 VAL A N 1
ATOM 803 C CA . VAL A 1 108 ? 7.759 -2.878 -4.535 1.00 95.50 108 VAL A CA 1
ATOM 804 C C . VAL A 1 108 ? 7.202 -3.116 -5.932 1.00 95.50 108 VAL A C 1
ATOM 806 O O . VAL A 1 108 ? 7.934 -3.575 -6.799 1.00 95.50 108 VAL A O 1
ATOM 809 N N . ILE A 1 109 ? 5.946 -2.741 -6.190 1.00 95.69 109 ILE A N 1
ATOM 810 C CA . ILE A 1 109 ? 5.363 -2.872 -7.529 1.00 95.69 109 ILE A CA 1
ATOM 811 C C . ILE A 1 109 ? 6.173 -2.059 -8.534 1.00 95.69 109 ILE A C 1
ATOM 813 O O . ILE A 1 109 ? 6.587 -2.623 -9.537 1.00 95.69 109 ILE A O 1
ATOM 817 N N . GLY A 1 110 ? 6.483 -0.792 -8.236 1.00 93.44 110 GLY A N 1
ATOM 818 C CA . GLY A 1 110 ? 7.281 0.047 -9.132 1.00 93.44 110 GLY A CA 1
ATOM 819 C C . GLY A 1 110 ? 8.657 -0.553 -9.441 1.00 93.44 110 GLY A C 1
ATOM 820 O O . GLY A 1 110 ? 9.025 -0.696 -10.602 1.00 93.44 110 GLY A O 1
ATOM 821 N N . THR A 1 111 ? 9.410 -0.969 -8.424 1.00 93.00 111 THR A N 1
ATOM 822 C CA . THR A 1 111 ? 10.762 -1.533 -8.614 1.00 93.00 111 THR A CA 1
ATOM 823 C C . THR A 1 111 ? 10.753 -2.904 -9.289 1.00 93.00 111 THR A C 1
ATOM 825 O O . THR A 1 111 ? 11.593 -3.159 -10.149 1.00 93.00 111 THR A O 1
ATOM 828 N N . VAL A 1 112 ? 9.776 -3.767 -9.013 1.00 92.56 112 VAL A N 1
ATOM 829 C CA . VAL A 1 112 ? 9.650 -5.055 -9.711 1.00 92.56 112 VAL A CA 1
ATOM 830 C C . VAL A 1 112 ? 9.248 -4.853 -11.171 1.00 92.56 112 VAL A C 1
ATOM 832 O O . VAL A 1 112 ? 9.786 -5.518 -12.059 1.00 92.56 112 VAL A O 1
ATOM 835 N N . THR A 1 113 ? 8.342 -3.914 -11.457 1.00 90.25 113 THR A N 1
ATOM 836 C CA . THR A 1 113 ? 7.915 -3.639 -12.835 1.00 90.25 113 THR A CA 1
ATOM 837 C C . THR A 1 113 ? 8.969 -2.918 -13.662 1.00 90.25 113 THR A C 1
ATOM 839 O O . THR A 1 113 ? 8.998 -3.139 -14.868 1.00 90.25 113 THR A O 1
ATOM 842 N N . THR A 1 114 ? 9.823 -2.096 -13.043 1.00 87.88 114 THR A N 1
ATOM 843 C CA . THR A 1 114 ? 10.819 -1.267 -13.748 1.00 87.88 114 THR A CA 1
ATOM 844 C C . THR A 1 114 ? 12.228 -1.865 -13.738 1.00 87.88 114 THR A C 1
ATOM 846 O O . THR A 1 114 ? 13.000 -1.597 -14.650 1.00 87.88 114 THR A O 1
ATOM 849 N N . TYR A 1 115 ? 12.571 -2.675 -12.733 1.00 86.88 115 TYR A N 1
ATOM 850 C CA . TYR A 1 115 ? 13.930 -3.197 -12.530 1.00 86.88 115 TYR A CA 1
ATOM 851 C C . TYR A 1 115 ? 13.991 -4.707 -12.256 1.00 86.88 115 TYR A C 1
ATOM 853 O O . TYR A 1 115 ? 15.085 -5.253 -12.113 1.00 86.88 115 TYR A O 1
ATOM 861 N N . GLY A 1 116 ? 12.850 -5.399 -12.126 1.00 87.56 116 GLY A N 1
ATOM 862 C CA . GLY A 1 116 ? 12.842 -6.813 -11.733 1.00 87.56 116 GLY A CA 1
ATOM 863 C C . GLY A 1 116 ? 13.483 -7.036 -10.359 1.00 87.56 116 GLY A C 1
ATOM 864 O O . GLY A 1 116 ? 14.183 -8.029 -10.149 1.00 87.56 116 GLY A O 1
ATOM 865 N N . LEU A 1 117 ? 13.286 -6.085 -9.442 1.00 88.06 117 LEU A N 1
ATOM 866 C CA . LEU A 1 117 ? 13.936 -6.046 -8.138 1.00 88.06 117 LEU A CA 1
ATOM 867 C C . LEU A 1 117 ? 12.929 -5.805 -7.014 1.00 88.06 117 LEU A C 1
ATOM 869 O O . LEU A 1 117 ? 12.077 -4.933 -7.132 1.00 88.06 117 LEU A O 1
ATOM 873 N N . VAL A 1 118 ? 13.099 -6.507 -5.892 1.00 90.81 118 VAL A N 1
ATOM 874 C CA . VAL A 1 118 ? 12.422 -6.198 -4.625 1.00 90.81 118 VAL A CA 1
ATOM 875 C C . VAL A 1 118 ? 13.392 -5.484 -3.670 1.00 90.81 118 VAL A C 1
ATOM 877 O O . VAL A 1 118 ? 14.430 -6.061 -3.329 1.00 90.81 118 VAL A O 1
ATOM 880 N N . PRO A 1 119 ? 13.089 -4.250 -3.222 1.00 89.56 119 PRO A N 1
ATOM 881 C CA . PRO A 1 119 ? 13.894 -3.515 -2.251 1.00 89.56 119 PRO A CA 1
ATOM 882 C C . PRO A 1 119 ? 13.531 -3.897 -0.808 1.00 89.56 119 PRO A C 1
ATOM 884 O O . PRO A 1 119 ? 12.386 -4.239 -0.529 1.00 89.56 119 PRO A O 1
ATOM 887 N N . ALA A 1 120 ? 14.493 -3.769 0.113 1.00 79.50 120 ALA A N 1
ATOM 888 C CA . ALA A 1 120 ? 14.285 -3.741 1.569 1.00 79.50 120 ALA A CA 1
ATOM 889 C C . ALA A 1 120 ? 13.309 -4.813 2.111 1.00 79.50 120 ALA A C 1
ATOM 891 O O . ALA A 1 120 ? 12.279 -4.497 2.705 1.00 79.50 120 ALA A O 1
ATOM 892 N N . ARG A 1 121 ? 13.645 -6.092 1.893 1.00 71.38 121 ARG A N 1
ATOM 893 C CA . ARG A 1 121 ? 12.768 -7.245 2.166 1.00 71.38 121 ARG A CA 1
ATOM 894 C C . ARG A 1 121 ? 12.383 -7.424 3.635 1.00 71.38 121 ARG A C 1
ATOM 896 O O . ARG A 1 121 ? 11.312 -7.939 3.920 1.00 71.38 121 ARG A O 1
ATOM 903 N N . ALA A 1 122 ? 13.265 -7.061 4.566 1.00 70.12 122 ALA A N 1
ATOM 904 C CA . ALA A 1 122 ? 13.020 -7.297 5.980 1.00 70.12 122 ALA A CA 1
ATOM 905 C C . ALA A 1 122 ? 12.328 -6.079 6.611 1.00 70.12 122 ALA A C 1
ATOM 907 O O . ALA A 1 122 ? 12.789 -4.951 6.412 1.00 70.12 122 ALA A O 1
ATOM 908 N N . PRO A 1 123 ? 11.320 -6.272 7.485 1.00 67.38 123 PRO A N 1
ATOM 909 C CA . PRO A 1 123 ? 10.753 -5.181 8.285 1.00 67.38 123 PRO A CA 1
ATOM 910 C C . PRO A 1 123 ? 11.820 -4.393 9.063 1.00 67.38 123 PRO A C 1
ATOM 912 O O . PRO A 1 123 ? 11.668 -3.197 9.311 1.00 67.38 123 PRO A O 1
ATOM 915 N N . ALA A 1 124 ? 12.913 -5.066 9.438 1.00 72.19 124 ALA A N 1
ATOM 916 C CA . ALA A 1 124 ? 14.057 -4.488 10.134 1.00 72.19 124 ALA A CA 1
ATOM 917 C C . ALA A 1 124 ? 14.965 -3.619 9.245 1.00 72.19 124 ALA A C 1
ATOM 919 O O . ALA A 1 124 ? 15.737 -2.830 9.789 1.00 72.19 124 ALA A O 1
ATOM 920 N N . ASP A 1 125 ? 14.864 -3.709 7.919 1.00 82.00 125 ASP A N 1
ATOM 921 C CA . ASP A 1 125 ? 15.610 -2.866 6.973 1.00 82.00 125 ASP A CA 1
ATOM 922 C C . ASP A 1 125 ? 14.853 -1.574 6.640 1.00 82.00 125 ASP A C 1
ATOM 924 O O . ASP A 1 125 ? 15.410 -0.661 6.025 1.00 82.00 125 ASP A O 1
ATOM 928 N N . LEU A 1 126 ? 13.585 -1.489 7.059 1.00 90.75 126 LEU A N 1
ATOM 929 C CA . LEU A 1 126 ? 12.730 -0.326 6.894 1.00 90.75 126 LEU A CA 1
ATOM 930 C C . LEU A 1 126 ? 12.613 0.463 8.197 1.00 90.75 126 LEU A C 1
ATOM 932 O O . LEU A 1 126 ? 12.564 -0.056 9.319 1.00 90.75 126 LEU A O 1
ATOM 936 N N . ARG A 1 127 ? 12.574 1.776 8.032 1.00 90.94 127 ARG A N 1
ATOM 937 C CA . ARG A 1 127 ? 12.378 2.759 9.086 1.00 90.94 127 ARG A CA 1
ATOM 938 C C . ARG A 1 127 ? 11.231 3.668 8.692 1.00 90.94 127 ARG A C 1
ATOM 940 O O . ARG A 1 127 ? 11.051 3.963 7.515 1.00 90.94 127 ARG A O 1
ATOM 947 N N . TRP A 1 128 ? 10.489 4.143 9.678 1.00 90.38 128 TRP A N 1
ATOM 948 C CA . TRP A 1 128 ? 9.410 5.104 9.505 1.00 90.38 128 TRP A CA 1
ATOM 949 C C . TRP A 1 128 ? 9.543 6.255 10.493 1.00 90.38 128 TRP A C 1
ATOM 951 O O . TRP A 1 128 ? 10.246 6.157 11.498 1.00 90.38 128 TRP A O 1
ATOM 961 N N . ARG A 1 129 ? 8.819 7.339 10.226 1.00 87.19 129 ARG A N 1
ATOM 962 C CA . ARG A 1 129 ? 8.579 8.415 11.192 1.00 87.19 129 ARG A CA 1
ATOM 963 C C . ARG A 1 129 ? 7.159 8.969 11.041 1.00 87.19 129 ARG A C 1
ATOM 965 O O . ARG A 1 129 ? 6.528 8.746 10.004 1.00 87.19 129 ARG A O 1
ATOM 972 N N . PRO A 1 130 ? 6.586 9.609 12.071 1.00 82.81 130 PRO A N 1
ATOM 973 C CA . PRO A 1 130 ? 5.329 10.332 11.928 1.00 82.81 130 PRO A CA 1
ATOM 974 C C . PRO A 1 130 ? 5.420 11.414 10.844 1.00 82.81 130 PRO A C 1
ATOM 976 O O . PRO A 1 130 ? 6.474 11.999 10.628 1.00 82.81 130 PRO A O 1
ATOM 979 N N . ALA A 1 131 ? 4.297 11.682 10.182 1.00 81.19 131 ALA A N 1
ATOM 980 C CA . ALA A 1 131 ? 4.136 12.825 9.291 1.00 81.19 131 ALA A CA 1
ATOM 981 C C . ALA A 1 131 ? 2.736 13.429 9.499 1.00 81.19 131 ALA A C 1
ATOM 983 O O . ALA A 1 131 ? 1.773 12.679 9.739 1.00 81.19 131 ALA A O 1
ATOM 984 N N . PRO A 1 132 ? 2.591 14.763 9.452 1.00 74.38 132 PRO A N 1
ATOM 985 C CA . PRO A 1 132 ? 1.299 15.430 9.626 1.00 74.38 132 PRO A CA 1
ATOM 986 C C . PRO A 1 132 ? 0.360 15.211 8.433 1.00 74.38 132 PRO A C 1
ATOM 988 O O . PRO A 1 132 ? -0.859 15.168 8.595 1.00 74.38 132 PRO A O 1
ATOM 991 N N . THR A 1 133 ? 0.915 15.009 7.241 1.00 78.50 133 THR A N 1
ATOM 992 C CA . THR A 1 133 ? 0.170 14.818 5.996 1.00 78.50 133 THR A CA 1
ATOM 993 C C . THR A 1 133 ? 0.863 13.804 5.098 1.00 78.50 133 THR A C 1
ATOM 995 O O . THR A 1 133 ? 2.021 13.460 5.313 1.00 78.50 133 THR A O 1
ATOM 998 N N . GLY A 1 134 ? 0.145 13.341 4.075 1.00 83.06 134 GLY A N 1
ATOM 999 C CA . GLY A 1 134 ? 0.712 12.470 3.054 1.00 83.06 134 GLY A CA 1
ATOM 1000 C C . GLY A 1 134 ? 0.936 11.021 3.509 1.00 83.06 134 GLY A C 1
ATOM 1001 O O . GLY A 1 134 ? 0.451 10.602 4.566 1.00 83.06 134 GLY A O 1
ATOM 1002 N N . PRO A 1 135 ? 1.611 10.223 2.665 1.00 89.44 135 PRO A N 1
ATOM 1003 C CA . PRO A 1 135 ? 1.957 8.849 2.999 1.00 89.44 135 PRO A CA 1
ATOM 1004 C C . PRO A 1 135 ? 2.974 8.783 4.141 1.00 89.44 135 PRO A C 1
ATOM 1006 O O . PRO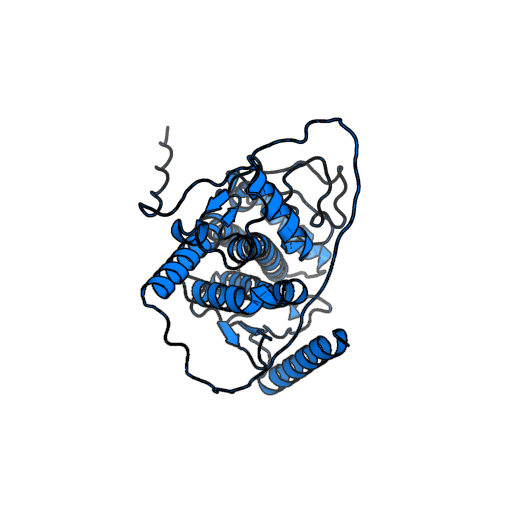 A 1 135 ? 3.711 9.728 4.394 1.00 89.44 135 PRO A O 1
ATOM 1009 N N . LEU A 1 136 ? 3.058 7.625 4.801 1.00 89.31 136 LEU A N 1
ATOM 1010 C CA . LEU A 1 136 ? 4.079 7.378 5.818 1.00 89.31 136 LEU A CA 1
ATOM 1011 C C . LEU A 1 136 ? 5.485 7.484 5.192 1.00 89.31 136 LEU A C 1
ATOM 1013 O O . LEU A 1 136 ? 5.772 6.732 4.254 1.00 89.31 136 LEU A O 1
ATOM 1017 N N . PRO A 1 137 ? 6.379 8.351 5.696 1.00 91.06 137 PRO A N 1
ATOM 1018 C CA . PRO A 1 137 ? 7.770 8.342 5.274 1.00 91.06 137 PRO A CA 1
ATOM 1019 C C . PRO A 1 137 ? 8.429 6.997 5.555 1.00 91.06 137 PRO A C 1
ATOM 1021 O O . PRO A 1 137 ? 8.308 6.472 6.664 1.00 91.06 137 PRO A O 1
ATOM 1024 N N . LEU A 1 138 ? 9.146 6.468 4.563 1.00 92.38 138 LEU A N 1
ATOM 1025 C CA . LEU A 1 138 ? 9.964 5.270 4.700 1.00 92.38 138 LEU A CA 1
ATOM 1026 C C . LEU A 1 138 ? 11.408 5.593 4.339 1.00 92.38 138 LEU A C 1
ATOM 1028 O O . LEU A 1 138 ? 11.670 6.286 3.354 1.00 92.38 138 LEU A O 1
ATOM 1032 N N . TRP A 1 139 ? 12.325 5.041 5.117 1.00 91.50 139 TRP A N 1
ATOM 1033 C CA . TRP A 1 139 ? 13.759 5.061 4.870 1.00 91.50 139 TRP A CA 1
ATOM 1034 C C . TRP A 1 139 ? 14.296 3.636 4.967 1.00 91.50 139 TRP A C 1
ATOM 1036 O O . TRP A 1 139 ? 13.814 2.855 5.790 1.00 91.50 139 TRP A O 1
ATOM 1046 N N . THR A 1 140 ? 15.276 3.289 4.135 1.00 90.38 140 THR A N 1
ATOM 1047 C CA . THR A 1 140 ? 15.934 1.981 4.189 1.00 90.38 140 THR A CA 1
ATOM 1048 C C . THR A 1 140 ? 17.409 2.092 4.561 1.00 90.38 140 THR A C 1
ATOM 1050 O O . THR A 1 140 ? 18.149 2.911 4.011 1.00 90.38 140 THR A O 1
ATOM 1053 N N . SER A 1 141 ? 17.831 1.264 5.521 1.00 82.62 141 SER A N 1
ATOM 1054 C CA . SER A 1 141 ? 19.227 1.109 5.933 1.00 82.62 141 SER A CA 1
ATOM 1055 C C . SER A 1 141 ? 19.444 -0.280 6.551 1.00 82.62 141 SER A C 1
ATOM 1057 O O . SER A 1 141 ? 18.833 -0.570 7.583 1.00 82.62 141 SER A O 1
ATOM 1059 N N . PRO A 1 142 ? 20.300 -1.134 5.957 1.00 85.25 142 PRO A N 1
ATOM 1060 C CA . PRO A 1 142 ? 21.121 -0.864 4.775 1.00 85.25 142 PRO A CA 1
ATOM 1061 C C . PRO A 1 142 ? 20.283 -0.764 3.492 1.00 85.25 142 PRO A C 1
ATOM 1063 O O . PRO A 1 142 ? 19.213 -1.359 3.395 1.00 85.25 142 PRO A O 1
ATOM 1066 N N . VAL A 1 143 ? 20.805 -0.075 2.471 1.00 85.94 143 VAL A N 1
ATOM 1067 C CA . VAL A 1 143 ? 20.222 -0.159 1.124 1.00 85.94 143 VAL A CA 1
ATOM 1068 C C . VAL A 1 143 ? 20.439 -1.573 0.593 1.00 85.94 143 VAL A C 1
ATOM 1070 O O . VAL A 1 143 ? 21.574 -2.008 0.378 1.00 85.94 143 VAL A O 1
ATOM 1073 N N . SER A 1 144 ? 19.343 -2.303 0.422 1.00 85.81 144 SER A N 1
ATOM 1074 C CA . SER A 1 144 ? 19.344 -3.707 0.032 1.00 85.81 144 SER A CA 1
ATOM 1075 C C . SER A 1 144 ? 18.224 -4.001 -0.962 1.00 85.81 144 SER A C 1
ATOM 1077 O O . SER A 1 144 ? 17.158 -3.385 -0.931 1.00 85.81 144 SER A O 1
ATOM 1079 N N . GLY A 1 145 ? 18.486 -4.935 -1.871 1.00 85.88 145 GLY A N 1
ATOM 1080 C CA . GLY A 1 145 ? 17.536 -5.365 -2.884 1.00 85.88 145 GLY A CA 1
ATOM 1081 C C . GLY A 1 145 ? 17.971 -6.681 -3.514 1.00 85.88 145 GLY A C 1
ATOM 1082 O O . GLY A 1 145 ? 19.150 -7.047 -3.456 1.00 85.88 145 GLY A O 1
ATOM 1083 N N . TRP A 1 146 ? 17.013 -7.397 -4.088 1.00 87.62 146 TRP A N 1
ATOM 1084 C CA . TRP A 1 146 ? 17.214 -8.718 -4.679 1.00 87.62 146 TRP A CA 1
ATOM 1085 C C . TRP A 1 146 ? 16.512 -8.787 -6.024 1.00 87.62 146 TRP A C 1
ATOM 1087 O O . TRP A 1 146 ? 15.380 -8.320 -6.156 1.00 87.62 146 TRP A O 1
ATOM 1097 N N . HIS A 1 147 ? 17.184 -9.376 -7.008 1.00 85.19 147 HIS A N 1
ATOM 1098 C CA . HIS A 1 147 ? 16.541 -9.742 -8.264 1.00 85.19 147 HIS A CA 1
ATOM 1099 C C . HIS A 1 147 ? 15.509 -10.840 -7.999 1.00 85.19 147 HIS A C 1
ATOM 1101 O O . HIS A 1 147 ? 15.765 -11.718 -7.177 1.00 85.19 147 HIS A O 1
ATOM 1107 N N . VAL A 1 148 ? 14.350 -10.763 -8.659 1.00 79.56 148 VAL A N 1
ATOM 1108 C CA . VAL A 1 148 ? 13.261 -11.742 -8.477 1.00 79.56 148 VAL A CA 1
ATOM 1109 C C . VAL A 1 148 ? 13.296 -12.902 -9.472 1.00 79.56 148 VAL A C 1
ATOM 1111 O O . VAL A 1 148 ? 12.665 -13.913 -9.204 1.00 79.56 148 VAL A O 1
ATOM 1114 N N . VAL A 1 149 ? 14.048 -12.779 -10.574 1.00 67.00 149 VAL A N 1
ATOM 1115 C CA . VAL A 1 149 ? 14.344 -13.874 -11.518 1.00 67.00 149 VAL A CA 1
ATOM 1116 C C . VAL A 1 149 ? 15.753 -13.660 -12.096 1.00 67.00 149 VAL A C 1
ATOM 1118 O O . VAL A 1 149 ? 16.047 -12.542 -12.536 1.00 67.00 149 VAL A O 1
ATOM 1121 N N . PRO A 1 150 ? 16.639 -14.674 -12.125 1.00 48.62 150 PRO A N 1
ATOM 1122 C CA . PRO A 1 150 ? 17.987 -14.553 -12.688 1.00 48.62 150 PRO A CA 1
ATOM 1123 C C . PRO A 1 150 ? 18.003 -14.302 -14.203 1.00 48.62 150 PRO A C 1
ATOM 1125 O O . PRO A 1 150 ? 18.868 -13.566 -14.684 1.00 48.62 150 PRO A O 1
ATOM 1128 N N . GLU A 1 151 ? 17.062 -14.877 -14.968 1.00 46.50 151 GLU A N 1
ATOM 1129 C CA . GLU A 1 151 ? 17.040 -14.738 -16.433 1.00 46.50 151 GLU A CA 1
ATOM 1130 C C . GLU A 1 151 ? 16.589 -13.348 -16.916 1.00 46.50 151 GLU A C 1
ATOM 1132 O O . GLU A 1 151 ? 17.105 -12.855 -17.922 1.00 46.50 151 GLU A O 1
ATOM 1137 N N . LEU A 1 152 ? 15.727 -12.647 -16.165 1.00 45.00 152 LEU A N 1
ATOM 1138 C CA . LEU A 1 152 ? 15.301 -11.269 -16.479 1.00 45.00 152 LEU A CA 1
ATOM 1139 C C . LEU A 1 152 ? 16.453 -10.247 -16.428 1.00 45.00 152 LEU A C 1
ATOM 1141 O O . LEU A 1 152 ? 16.305 -9.137 -16.936 1.00 45.00 152 LEU A O 1
ATOM 1145 N N . GLY A 1 153 ? 17.605 -10.611 -15.855 1.00 40.31 153 GLY A N 1
ATOM 1146 C CA . GLY A 1 153 ? 18.819 -9.793 -15.890 1.00 40.31 153 GLY A CA 1
ATOM 1147 C C . GLY A 1 153 ? 19.539 -9.785 -17.246 1.00 40.31 153 GLY A C 1
ATOM 1148 O O . GLY A 1 153 ? 20.393 -8.925 -17.459 1.00 40.31 153 GLY A O 1
ATOM 1149 N N . LYS A 1 154 ? 19.227 -10.721 -18.160 1.00 35.50 154 LYS A N 1
ATOM 1150 C CA . LYS A 1 154 ? 19.882 -10.830 -19.481 1.00 35.50 154 LYS A CA 1
ATOM 1151 C C . LYS A 1 154 ? 19.038 -10.302 -20.645 1.00 35.50 154 LYS A C 1
ATOM 1153 O O . LYS A 1 154 ? 19.620 -9.836 -21.618 1.00 35.50 154 LYS A O 1
ATOM 1158 N N . GLU A 1 155 ? 17.711 -10.309 -20.527 1.00 36.22 155 GLU A N 1
ATOM 1159 C CA . GLU A 1 155 ? 16.772 -9.831 -21.558 1.00 36.22 155 GLU A CA 1
ATOM 1160 C C . GLU A 1 155 ? 15.685 -8.929 -20.947 1.00 36.22 155 GLU A C 1
ATOM 1162 O O . GLU A 1 155 ? 14.488 -9.210 -20.997 1.00 36.22 155 GLU A O 1
ATOM 1167 N N . TRP A 1 156 ? 16.097 -7.821 -20.332 1.00 37.19 156 TRP A N 1
ATOM 1168 C CA . TRP A 1 156 ? 15.177 -6.731 -20.009 1.00 37.19 156 TRP A CA 1
ATOM 1169 C C . TRP A 1 156 ? 14.904 -5.922 -21.297 1.00 37.19 156 TRP A C 1
ATOM 1171 O O . TRP A 1 156 ? 15.856 -5.383 -21.857 1.00 37.19 156 TRP A O 1
ATOM 1181 N N . PRO A 1 157 ? 13.658 -5.804 -21.809 1.00 35.50 157 PRO A N 1
ATOM 1182 C CA . PRO A 1 157 ? 13.354 -5.076 -23.051 1.00 35.50 157 PRO A CA 1
ATOM 1183 C C . PRO A 1 157 ? 13.219 -3.553 -22.843 1.00 35.50 157 PRO A C 1
ATOM 1185 O O . PRO A 1 157 ? 12.448 -2.877 -23.519 1.00 35.50 157 PRO A O 1
ATOM 1188 N N . GLY A 1 158 ? 13.977 -3.007 -21.899 1.00 36.28 158 GLY A N 1
ATOM 1189 C CA . GLY A 1 158 ? 14.360 -1.600 -21.848 1.00 36.28 158 GLY A CA 1
ATOM 1190 C C . GLY A 1 158 ? 15.878 -1.566 -21.718 1.00 36.28 158 GLY A C 1
ATOM 1191 O O . GLY A 1 158 ? 16.455 -2.500 -21.168 1.00 36.28 158 GLY A O 1
ATOM 1192 N N . GLU A 1 159 ? 16.567 -0.557 -22.237 1.00 30.16 159 GLU A N 1
ATOM 1193 C CA . GLU A 1 159 ? 18.016 -0.493 -22.025 1.00 30.16 159 GLU A CA 1
ATOM 1194 C C . GLU A 1 159 ? 18.338 -0.547 -20.518 1.00 30.16 159 GLU A C 1
ATOM 1196 O O . GLU A 1 159 ? 17.830 0.280 -19.753 1.00 30.16 159 GLU A O 1
ATOM 1201 N N . PRO A 1 160 ? 19.182 -1.489 -20.055 1.00 33.16 160 PRO A N 1
ATOM 1202 C CA . PRO A 1 160 ? 19.784 -1.390 -18.740 1.00 33.16 160 PRO A CA 1
ATOM 1203 C C . PRO A 1 160 ? 20.730 -0.188 -18.777 1.00 33.16 160 PRO A C 1
ATOM 1205 O O . PRO A 1 160 ? 21.832 -0.270 -19.325 1.00 33.16 160 PRO A O 1
ATOM 1208 N N . ILE A 1 161 ? 20.314 0.949 -18.217 1.00 40.94 161 ILE A N 1
ATOM 1209 C CA . ILE A 1 161 ? 21.248 2.055 -18.020 1.00 40.94 161 ILE A CA 1
ATOM 1210 C C . ILE A 1 161 ? 22.241 1.595 -16.947 1.00 40.94 161 ILE A C 1
ATOM 1212 O O . ILE A 1 161 ? 21.862 1.312 -15.812 1.00 40.94 161 ILE A O 1
ATO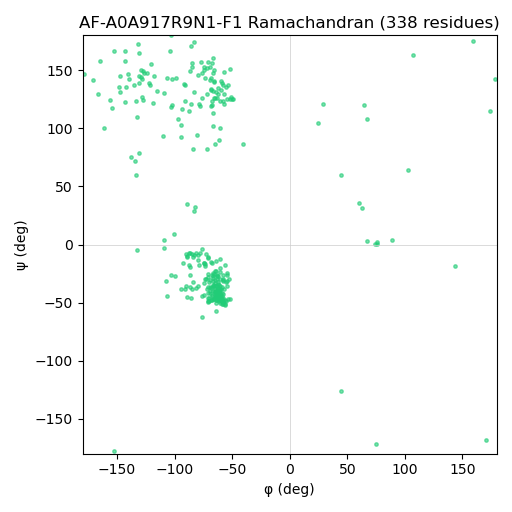M 1216 N N . LEU A 1 162 ? 23.512 1.552 -17.361 1.00 33.75 162 LEU A N 1
ATOM 1217 C CA . LEU A 1 162 ? 24.746 1.247 -16.622 1.00 33.75 162 LEU A CA 1
ATOM 1218 C C . LEU A 1 162 ? 25.338 -0.155 -16.845 1.00 33.75 162 LEU A C 1
ATOM 1220 O O . LEU A 1 162 ? 25.611 -0.906 -15.911 1.00 33.75 162 LEU A O 1
ATOM 1224 N N . ARG A 1 163 ? 25.757 -0.424 -18.088 1.00 33.47 163 ARG A N 1
ATOM 1225 C CA . ARG A 1 163 ? 27.117 -0.949 -18.293 1.00 33.47 163 ARG A CA 1
ATOM 1226 C C . ARG A 1 163 ? 28.105 0.217 -18.332 1.00 33.47 163 ARG A C 1
ATOM 1228 O O . ARG A 1 163 ? 28.493 0.625 -19.411 1.00 33.47 163 ARG A O 1
ATOM 1235 N N . THR A 1 164 ? 28.533 0.715 -17.180 1.00 31.91 164 THR A N 1
ATOM 1236 C CA . THR A 1 164 ? 29.909 1.205 -16.989 1.00 31.91 164 THR A CA 1
ATOM 1237 C C . THR A 1 164 ? 30.199 1.265 -15.496 1.00 31.91 164 THR A C 1
ATOM 1239 O O . THR A 1 164 ? 29.839 2.184 -14.768 1.00 31.91 164 THR A O 1
ATOM 1242 N N . SER A 1 165 ? 30.904 0.251 -15.023 1.00 34.16 165 SER A N 1
ATOM 1243 C CA . SER A 1 165 ? 31.740 0.356 -13.841 1.00 34.16 165 SER A CA 1
ATOM 1244 C C . SER A 1 165 ? 32.883 1.342 -14.123 1.00 34.16 165 SER A C 1
ATOM 1246 O O . SER A 1 165 ? 33.948 0.911 -14.554 1.00 34.16 165 SER A O 1
ATOM 1248 N N . GLN A 1 166 ? 32.672 2.647 -13.911 1.00 28.44 166 GLN A N 1
ATOM 1249 C CA . GLN A 1 166 ? 33.752 3.586 -13.567 1.00 28.44 166 GLN A CA 1
ATOM 1250 C C . GLN A 1 166 ? 33.219 4.942 -13.051 1.00 28.44 166 GLN A C 1
ATOM 1252 O O . GLN A 1 166 ? 32.385 5.554 -13.716 1.00 28.44 166 GLN A O 1
ATOM 1257 N N . PRO A 1 167 ? 33.696 5.447 -11.894 1.00 28.27 167 PRO A N 1
ATOM 1258 C CA . PRO A 1 167 ? 33.417 6.816 -11.454 1.00 28.27 167 PRO A CA 1
ATOM 1259 C C . PRO A 1 167 ? 34.146 7.841 -12.349 1.00 28.27 167 PRO A C 1
ATOM 1261 O O . PRO A 1 167 ? 35.194 7.514 -12.915 1.00 28.27 167 PRO A O 1
ATOM 1264 N N . PRO A 1 168 ? 33.629 9.078 -12.491 1.00 26.61 168 PRO A N 1
ATOM 1265 C CA . PRO A 1 168 ? 34.165 10.042 -13.447 1.00 26.61 168 PRO A CA 1
ATOM 1266 C C . PRO A 1 168 ? 35.572 10.499 -13.048 1.00 26.61 168 PRO A C 1
ATOM 1268 O O . PRO A 1 168 ? 35.773 11.094 -11.989 1.00 26.61 168 PRO A O 1
ATOM 1271 N N . ALA A 1 169 ? 36.540 10.253 -13.932 1.00 32.06 169 ALA A N 1
ATOM 1272 C CA . ALA A 1 169 ? 37.842 10.898 -13.891 1.00 32.06 169 ALA A CA 1
ATOM 1273 C C . ALA A 1 169 ? 37.756 12.270 -14.575 1.00 32.06 169 ALA A C 1
ATOM 1275 O O . ALA A 1 169 ? 37.228 12.421 -15.676 1.00 32.06 169 ALA A O 1
ATOM 1276 N N . SER A 1 170 ? 38.279 13.276 -13.889 1.00 28.86 170 SER A N 1
ATOM 1277 C CA . SER A 1 170 ? 38.459 14.638 -14.363 1.00 28.86 170 SER A CA 1
ATOM 1278 C C . SER A 1 170 ? 39.478 14.740 -15.514 1.00 28.86 170 SER A C 1
ATOM 1280 O O . SER A 1 170 ? 40.464 14.012 -15.553 1.00 28.86 170 SER A O 1
ATOM 1282 N N . LEU A 1 171 ? 39.259 15.746 -16.376 1.00 28.06 171 LEU A N 1
ATOM 1283 C CA . LEU A 1 171 ? 40.214 16.398 -17.295 1.00 28.06 171 LEU A CA 1
ATOM 1284 C C . LEU A 1 171 ? 40.778 15.569 -18.474 1.00 28.06 171 LEU A C 1
ATOM 1286 O O . LEU A 1 171 ? 41.734 14.820 -18.304 1.00 28.06 171 LEU A O 1
ATOM 1290 N N . ARG A 1 172 ? 40.331 15.886 -19.706 1.00 29.05 172 ARG A N 1
ATOM 1291 C CA . ARG A 1 172 ? 41.142 16.549 -20.769 1.00 29.05 172 ARG A CA 1
ATOM 1292 C C . ARG A 1 172 ? 40.399 16.655 -22.121 1.00 29.05 172 ARG A C 1
ATOM 1294 O O . ARG A 1 172 ? 40.078 15.664 -22.756 1.00 29.05 172 ARG A O 1
ATOM 1301 N N . THR A 1 173 ? 40.141 17.908 -22.499 1.00 25.73 173 THR A N 1
ATOM 1302 C CA . THR A 1 173 ? 40.294 18.577 -23.813 1.00 25.73 173 THR A CA 1
ATOM 1303 C C . THR A 1 173 ? 40.188 17.815 -25.154 1.00 25.73 173 THR A C 1
ATOM 1305 O O . THR A 1 173 ? 41.061 17.028 -25.499 1.00 25.73 173 THR A O 1
ATOM 1308 N N . THR A 1 174 ? 39.213 18.292 -25.950 1.00 27.98 174 THR A N 1
ATOM 1309 C CA . THR A 1 174 ? 39.254 18.719 -27.376 1.00 27.98 174 THR A CA 1
ATOM 1310 C C . THR A 1 174 ? 39.562 17.716 -28.504 1.00 27.98 174 THR A C 1
ATOM 1312 O O . THR A 1 174 ? 40.694 17.274 -28.629 1.00 27.98 174 THR A O 1
ATOM 1315 N N . HIS A 1 175 ? 38.626 17.541 -29.452 1.00 27.02 175 HIS A N 1
ATOM 1316 C CA . HIS A 1 175 ? 38.610 18.193 -30.783 1.00 27.02 175 HIS A CA 1
ATOM 1317 C C . HIS A 1 175 ? 37.364 17.789 -31.599 1.00 27.02 175 HIS A C 1
ATOM 1319 O O . HIS A 1 175 ? 36.853 16.682 -31.465 1.00 27.02 175 HIS A O 1
ATOM 1325 N N . ALA A 1 176 ? 36.882 18.734 -32.408 1.00 25.97 176 ALA A N 1
ATOM 1326 C CA . ALA A 1 176 ? 35.816 18.582 -33.395 1.00 25.97 176 ALA A CA 1
ATOM 1327 C C . ALA A 1 176 ? 36.369 18.041 -34.726 1.00 25.97 176 ALA A C 1
ATOM 1329 O O . ALA A 1 176 ? 37.555 18.234 -34.990 1.00 25.97 176 ALA A O 1
ATOM 1330 N N . SER A 1 177 ? 35.506 17.407 -35.530 1.00 27.36 177 SER A N 1
ATOM 1331 C CA . SER A 1 177 ? 35.259 17.728 -36.951 1.00 27.36 177 SER A CA 1
ATOM 1332 C C . SER A 1 177 ? 34.231 16.768 -37.569 1.00 27.36 177 SER A C 1
ATOM 1334 O O . SER A 1 177 ? 34.203 15.583 -37.244 1.00 27.36 177 SER A O 1
ATOM 1336 N N . ASP A 1 178 ? 33.407 17.352 -38.438 1.00 26.05 178 ASP A N 1
ATOM 1337 C CA . ASP A 1 178 ? 32.328 16.810 -39.270 1.00 26.05 178 ASP A CA 1
ATOM 1338 C C . ASP A 1 178 ? 32.699 15.595 -40.141 1.00 26.05 178 ASP A C 1
ATOM 1340 O O . ASP A 1 178 ? 33.831 15.491 -40.605 1.00 26.05 178 ASP A O 1
ATOM 1344 N N . ASP A 1 179 ? 31.721 14.726 -40.434 1.00 26.36 179 ASP A N 1
ATOM 1345 C CA . ASP A 1 179 ? 31.110 14.675 -41.777 1.00 26.36 179 ASP A CA 1
ATOM 1346 C C . ASP A 1 179 ? 29.867 13.760 -41.827 1.00 26.36 179 ASP A C 1
ATOM 1348 O O . ASP A 1 179 ? 29.792 12.701 -41.204 1.00 26.36 179 ASP A O 1
ATOM 1352 N N . SER A 1 180 ? 28.870 14.213 -42.581 1.00 25.89 180 SER A N 1
ATOM 1353 C CA . SER A 1 180 ? 27.608 13.547 -42.959 1.00 25.89 180 SER A CA 1
ATOM 1354 C C . SER A 1 180 ? 27.722 13.079 -44.433 1.00 25.89 180 SER A C 1
ATOM 1356 O O . SER A 1 180 ? 28.624 13.577 -45.105 1.00 25.89 180 SER A O 1
ATOM 1358 N N . PRO A 1 181 ? 26.856 12.202 -45.012 1.00 32.75 181 PRO A N 1
ATOM 1359 C CA . PRO A 1 181 ? 25.407 12.433 -45.055 1.00 32.75 181 PRO A CA 1
ATOM 1360 C C . PRO A 1 181 ? 24.481 11.194 -45.115 1.00 32.75 181 PRO A C 1
ATOM 1362 O O . PRO A 1 181 ? 24.881 10.036 -45.049 1.00 32.75 181 PRO A O 1
ATOM 1365 N N . ALA A 1 182 ? 23.194 11.533 -45.192 1.00 27.47 182 ALA A N 1
ATOM 1366 C CA . ALA A 1 182 ? 21.980 10.733 -45.125 1.00 27.47 182 ALA A CA 1
ATOM 1367 C C . ALA A 1 182 ? 21.722 9.760 -46.288 1.00 27.47 182 ALA A C 1
ATOM 1369 O O . ALA A 1 182 ? 22.047 10.059 -47.431 1.00 27.47 182 ALA A O 1
ATOM 1370 N N . GLU A 1 183 ? 20.934 8.715 -46.001 1.00 24.70 183 GLU A N 1
ATOM 1371 C CA . GLU A 1 183 ? 20.008 8.088 -46.955 1.00 24.70 183 GLU A CA 1
ATOM 1372 C C . GLU A 1 183 ? 18.761 7.521 -46.231 1.00 24.70 183 GLU A C 1
ATOM 1374 O O . GLU A 1 183 ? 18.836 6.899 -45.171 1.00 24.70 183 GLU A O 1
ATOM 1379 N N . LYS A 1 184 ? 17.587 7.780 -46.811 1.00 26.72 184 LYS A N 1
ATOM 1380 C CA . LYS A 1 184 ? 16.246 7.202 -46.568 1.00 26.72 184 LYS A CA 1
ATOM 1381 C C . LYS A 1 184 ? 15.496 7.327 -47.911 1.00 26.72 184 LYS A C 1
ATOM 1383 O O . LYS A 1 184 ? 15.874 8.206 -48.685 1.00 26.72 184 LYS A O 1
ATOM 1388 N N . PRO A 1 185 ? 14.346 6.666 -48.152 1.00 41.44 185 PRO A N 1
ATOM 1389 C CA . PRO A 1 185 ? 13.743 5.483 -47.519 1.00 41.44 185 PRO A CA 1
ATOM 1390 C C . PRO A 1 185 ? 13.272 4.443 -48.571 1.00 41.44 185 PRO A C 1
ATOM 1392 O O . PRO A 1 185 ? 13.159 4.764 -49.747 1.00 41.44 185 PRO A O 1
ATOM 1395 N N . THR A 1 186 ? 12.844 3.245 -48.162 1.00 29.67 186 THR A N 1
ATOM 1396 C CA . THR A 1 186 ? 11.742 2.555 -48.863 1.00 29.67 186 THR A CA 1
ATOM 1397 C C . THR A 1 186 ? 10.841 1.837 -47.863 1.00 29.67 186 THR A C 1
ATOM 1399 O O . THR A 1 186 ? 11.289 1.255 -46.879 1.00 29.67 186 THR A O 1
ATOM 1402 N N . ASN A 1 187 ? 9.547 1.999 -48.101 1.00 31.55 187 ASN A N 1
ATOM 1403 C CA . ASN A 1 187 ? 8.409 1.484 -47.363 1.00 31.55 187 ASN A CA 1
ATOM 1404 C C . ASN A 1 187 ? 7.788 0.416 -48.258 1.00 31.55 187 ASN A C 1
ATOM 1406 O O . ASN A 1 187 ? 7.525 0.728 -49.414 1.00 31.55 187 ASN A O 1
ATOM 1410 N N . ASP A 1 188 ? 7.518 -0.775 -47.737 1.00 29.14 188 ASP A N 1
ATOM 1411 C CA . ASP A 1 188 ? 6.450 -1.603 -48.280 1.00 29.14 188 ASP A CA 1
ATOM 1412 C C . ASP A 1 188 ? 5.745 -2.344 -47.147 1.00 29.14 188 ASP A C 1
ATOM 1414 O O . ASP A 1 188 ? 6.338 -3.040 -46.322 1.00 29.14 188 ASP A O 1
ATOM 1418 N N . ALA A 1 189 ? 4.443 -2.098 -47.106 1.00 32.19 189 ALA A N 1
ATOM 1419 C CA . ALA A 1 189 ? 3.503 -2.563 -46.117 1.00 32.19 189 ALA A CA 1
ATOM 1420 C C . ALA A 1 189 ? 3.182 -4.050 -46.293 1.00 32.19 189 ALA A C 1
ATOM 1422 O O . ALA A 1 189 ? 3.046 -4.533 -47.416 1.00 32.19 189 ALA A O 1
ATOM 1423 N N . ARG A 1 190 ? 2.869 -4.717 -45.179 1.00 30.22 190 ARG A N 1
ATOM 1424 C CA . ARG A 1 190 ? 1.668 -5.553 -45.074 1.00 30.22 190 ARG A CA 1
ATOM 1425 C C . ARG A 1 190 ? 1.256 -5.695 -43.616 1.00 30.22 190 ARG A C 1
ATOM 1427 O O . ARG A 1 190 ? 2.047 -6.059 -42.755 1.00 30.22 190 ARG A O 1
ATOM 1434 N N . ALA A 1 191 ? 0.005 -5.322 -43.387 1.00 34.91 191 ALA A N 1
ATOM 1435 C CA . ALA A 1 191 ? -0.741 -5.581 -42.178 1.00 34.91 191 ALA A CA 1
ATOM 1436 C C . ALA A 1 191 ? -0.983 -7.086 -42.053 1.00 34.91 191 ALA A C 1
ATOM 1438 O O . ALA A 1 191 ? -1.468 -7.685 -43.008 1.00 34.91 191 ALA A O 1
ATOM 1439 N N . ASP A 1 192 ? -0.719 -7.642 -40.875 1.00 29.30 192 ASP A N 1
ATOM 1440 C CA . ASP A 1 19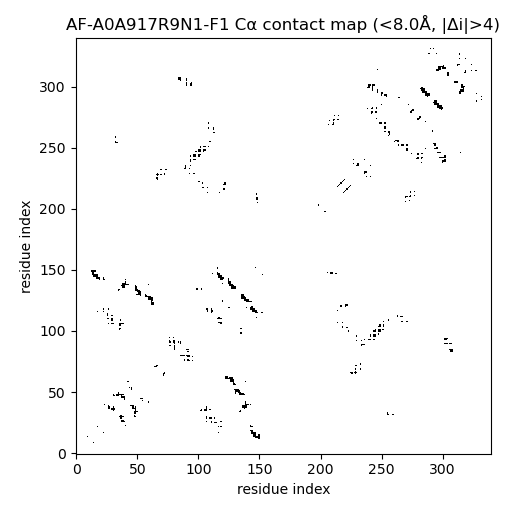2 ? -1.400 -8.844 -40.410 1.00 29.30 192 ASP A CA 1
ATOM 1441 C C . ASP A 1 192 ? -1.961 -8.573 -39.016 1.00 29.30 192 ASP A C 1
ATOM 1443 O O . ASP A 1 192 ? -1.299 -8.041 -38.123 1.00 29.30 192 ASP A O 1
ATOM 1447 N N . GLN A 1 193 ? -3.256 -8.838 -38.926 1.00 33.09 193 GLN A N 1
ATOM 1448 C CA . GLN A 1 193 ? -4.153 -8.555 -37.822 1.00 33.09 193 GLN A CA 1
ATOM 1449 C C . GLN A 1 193 ? -4.117 -9.706 -36.808 1.00 33.09 193 GLN A C 1
ATOM 1451 O O . GLN A 1 193 ? -3.910 -10.857 -37.181 1.00 33.09 193 GLN A O 1
ATOM 1456 N N . ASP A 1 194 ? -4.339 -9.351 -35.541 1.00 38.72 194 ASP A N 1
ATOM 1457 C CA . ASP A 1 194 ? -4.834 -10.168 -34.424 1.00 38.72 194 ASP A CA 1
ATOM 1458 C C . ASP A 1 194 ? -4.630 -11.694 -34.486 1.00 38.72 194 ASP A C 1
ATOM 1460 O O . ASP A 1 194 ? -5.402 -12.440 -35.089 1.00 38.72 194 ASP A O 1
ATOM 1464 N N . SER A 1 195 ? -3.664 -12.178 -33.700 1.00 29.77 195 SER A N 1
ATOM 1465 C CA . SER A 1 195 ? -3.638 -13.552 -33.188 1.00 29.77 195 SER A CA 1
ATOM 1466 C C . SER A 1 195 ? -3.604 -13.534 -31.654 1.00 29.77 195 SER A C 1
ATOM 1468 O O . SER A 1 195 ? -2.877 -12.723 -31.076 1.00 29.77 195 SER A O 1
ATOM 1470 N N . PRO A 1 196 ? -4.374 -14.400 -30.968 1.00 40.16 196 PRO A N 1
ATOM 1471 C CA . PRO A 1 196 ? -4.401 -14.443 -29.512 1.00 40.16 196 PRO A CA 1
ATOM 1472 C C . PRO A 1 196 ? -3.067 -14.962 -28.947 1.00 40.16 196 PRO A C 1
ATOM 1474 O O . PRO A 1 196 ? -2.534 -15.968 -29.410 1.00 40.16 196 PRO A O 1
ATOM 1477 N N . ASP A 1 197 ? -2.569 -14.237 -27.942 1.00 43.72 197 ASP A N 1
ATOM 1478 C CA . ASP A 1 197 ? -1.359 -14.419 -27.119 1.00 43.72 197 ASP A CA 1
ATOM 1479 C C . ASP A 1 197 ? -1.097 -15.890 -26.716 1.00 43.72 197 ASP A C 1
ATOM 1481 O O . ASP A 1 197 ? -1.513 -16.338 -25.648 1.00 43.72 197 ASP A O 1
ATOM 1485 N N . GLN A 1 198 ? -0.404 -16.664 -27.562 1.00 45.25 198 GLN A N 1
ATOM 1486 C CA . GLN A 1 198 ? 0.161 -17.966 -27.187 1.00 45.25 198 GLN A CA 1
ATOM 1487 C C . GLN A 1 198 ? 1.480 -17.722 -26.443 1.00 45.25 198 GLN A C 1
ATOM 1489 O O . GLN A 1 198 ? 2.532 -17.534 -27.057 1.00 45.25 198 GLN A O 1
ATOM 1494 N N . ARG A 1 199 ? 1.433 -17.667 -25.107 1.00 55.97 199 ARG A N 1
ATOM 1495 C CA . ARG A 1 199 ? 2.634 -17.487 -24.275 1.00 55.97 199 ARG A CA 1
ATOM 1496 C C . ARG A 1 199 ? 3.521 -18.727 -24.312 1.00 55.97 199 ARG A C 1
ATOM 1498 O O . ARG A 1 199 ? 3.038 -19.854 -24.270 1.00 55.97 199 ARG A O 1
ATOM 1505 N N . ALA A 1 200 ? 4.836 -18.510 -24.333 1.00 56.06 200 ALA A N 1
ATOM 1506 C CA . ALA A 1 200 ? 5.802 -19.581 -24.129 1.00 56.06 200 ALA A CA 1
ATOM 1507 C C . ALA A 1 200 ? 5.732 -20.080 -22.667 1.00 56.06 200 ALA A C 1
ATOM 1509 O O . ALA A 1 200 ? 5.767 -19.248 -21.755 1.00 56.06 200 ALA A O 1
ATOM 1510 N N . PRO A 1 201 ? 5.697 -21.402 -22.423 1.00 57.22 201 PRO A N 1
ATOM 1511 C CA . PRO A 1 201 ? 5.454 -21.979 -21.096 1.00 57.22 201 PRO A CA 1
ATOM 1512 C C . PRO A 1 201 ? 6.458 -21.538 -20.014 1.00 57.22 201 PRO A C 1
ATOM 1514 O O . PRO A 1 201 ? 6.073 -21.378 -18.864 1.00 57.22 201 PRO A O 1
ATOM 1517 N N . GLY A 1 202 ? 7.719 -21.253 -20.363 1.00 57.75 202 GLY A N 1
ATOM 1518 C CA . GLY A 1 202 ? 8.729 -20.791 -19.392 1.00 57.75 202 GLY A CA 1
ATOM 1519 C C . GLY A 1 202 ? 8.562 -19.342 -18.908 1.00 57.75 202 GLY A C 1
ATOM 1520 O O . GLY A 1 202 ? 9.144 -18.953 -17.901 1.00 57.75 202 GLY A O 1
ATOM 1521 N N . ARG A 1 203 ? 7.778 -18.517 -19.613 1.00 63.78 203 ARG A N 1
ATOM 1522 C CA . ARG A 1 203 ? 7.507 -17.131 -19.197 1.00 63.78 203 ARG A CA 1
ATOM 1523 C C . ARG A 1 203 ? 6.403 -17.065 -18.147 1.00 63.78 203 ARG A C 1
ATOM 1525 O O . ARG A 1 203 ? 6.472 -16.238 -17.247 1.00 63.78 203 ARG A O 1
ATOM 1532 N N . GLU A 1 204 ? 5.394 -17.920 -18.285 1.00 67.50 204 GLU A N 1
ATOM 1533 C CA . GLU A 1 204 ? 4.275 -18.012 -17.346 1.00 67.50 204 GLU A CA 1
ATOM 1534 C C . GLU A 1 204 ? 4.763 -18.450 -15.962 1.00 67.50 204 GLU A C 1
ATOM 1536 O O . GLU A 1 204 ? 4.465 -17.786 -14.975 1.00 67.50 204 GLU A O 1
ATOM 1541 N N . THR A 1 205 ? 5.642 -19.453 -15.908 1.00 72.12 205 THR A N 1
ATOM 1542 C CA . THR A 1 205 ? 6.270 -19.904 -14.658 1.00 72.12 205 THR A CA 1
ATOM 1543 C C . THR A 1 205 ? 7.113 -18.811 -13.994 1.00 72.12 205 THR A C 1
ATOM 1545 O O . THR A 1 205 ? 7.028 -18.618 -12.786 1.00 72.12 205 THR A O 1
ATOM 1548 N N . ALA A 1 206 ? 7.885 -18.039 -14.769 1.00 73.25 206 ALA A N 1
ATOM 1549 C CA . ALA A 1 206 ? 8.686 -16.940 -14.226 1.00 73.25 206 ALA A CA 1
ATOM 1550 C C . ALA A 1 206 ? 7.815 -15.791 -13.680 1.00 73.25 206 ALA A C 1
ATOM 1552 O O . ALA A 1 206 ? 8.123 -15.222 -12.633 1.00 73.25 206 ALA A O 1
ATOM 1553 N N . ASP A 1 207 ? 6.720 -15.442 -14.364 1.00 76.25 207 ASP A N 1
ATOM 1554 C CA . ASP A 1 207 ? 5.784 -14.413 -13.894 1.00 76.25 207 ASP A CA 1
ATOM 1555 C C . ASP A 1 207 ? 5.083 -14.855 -12.584 1.00 76.25 207 ASP A C 1
ATOM 1557 O O . ASP A 1 207 ? 4.962 -14.057 -11.647 1.00 76.25 207 ASP A O 1
ATOM 1561 N N . GLU A 1 208 ? 4.708 -16.135 -12.466 1.00 82.12 208 GLU A N 1
ATOM 1562 C CA . GLU A 1 208 ? 4.155 -16.725 -11.236 1.00 82.12 208 GLU A CA 1
ATOM 1563 C C . GLU A 1 208 ? 5.157 -16.706 -10.069 1.00 82.12 208 GLU A C 1
ATOM 1565 O O . GLU A 1 208 ? 4.801 -16.340 -8.944 1.00 82.12 208 GLU A O 1
ATOM 1570 N N . GLU A 1 209 ? 6.427 -17.032 -10.325 1.00 84.56 209 GLU A N 1
ATOM 1571 C CA . GLU A 1 209 ? 7.499 -16.965 -9.326 1.00 84.56 209 GLU A CA 1
ATOM 1572 C C . GLU A 1 209 ? 7.710 -15.536 -8.810 1.00 84.56 209 GLU A C 1
ATOM 1574 O O . GLU A 1 209 ? 7.807 -15.313 -7.597 1.00 84.56 209 GLU A O 1
ATOM 1579 N N . VAL A 1 210 ? 7.709 -14.540 -9.705 1.00 88.88 210 VAL A N 1
ATOM 1580 C CA . VAL A 1 210 ? 7.784 -13.122 -9.319 1.00 88.88 210 VAL A CA 1
ATOM 1581 C C . VAL A 1 210 ? 6.608 -12.743 -8.425 1.00 88.88 210 VAL A C 1
ATOM 1583 O O . VAL A 1 210 ? 6.810 -12.112 -7.381 1.00 88.88 210 VAL A O 1
ATOM 1586 N N . ALA A 1 211 ? 5.387 -13.123 -8.808 1.00 91.88 211 ALA A N 1
ATOM 1587 C CA . ALA A 1 211 ? 4.193 -12.844 -8.020 1.00 91.88 211 ALA A CA 1
ATOM 1588 C C . ALA A 1 211 ? 4.277 -13.484 -6.625 1.00 91.88 211 ALA A C 1
ATOM 1590 O O . ALA A 1 211 ? 3.975 -12.823 -5.629 1.00 91.88 211 ALA A O 1
ATOM 1591 N N . ALA A 1 212 ? 4.766 -14.723 -6.527 1.00 91.06 212 ALA A N 1
ATOM 1592 C CA . ALA A 1 212 ? 4.963 -15.414 -5.256 1.00 91.06 212 ALA A CA 1
ATOM 1593 C C . ALA A 1 212 ? 6.002 -14.717 -4.358 1.00 91.06 212 ALA A C 1
ATOM 1595 O O . ALA A 1 212 ? 5.777 -14.561 -3.154 1.00 91.06 212 ALA A O 1
ATOM 1596 N N . VAL A 1 213 ? 7.118 -14.241 -4.925 1.00 89.88 213 VAL A N 1
ATOM 1597 C CA . VAL A 1 213 ? 8.134 -13.483 -4.172 1.00 89.88 213 VAL A CA 1
ATOM 1598 C C . VAL A 1 213 ? 7.569 -12.157 -3.665 1.00 89.88 213 VAL A C 1
ATOM 1600 O O . VAL A 1 213 ? 7.748 -11.825 -2.492 1.00 89.88 213 VAL A O 1
ATOM 1603 N N . VAL A 1 214 ? 6.861 -11.415 -4.520 1.00 93.38 214 VAL A N 1
ATOM 1604 C CA . VAL A 1 214 ? 6.213 -10.149 -4.148 1.00 93.38 214 VAL A CA 1
ATOM 1605 C C . VAL A 1 214 ? 5.166 -10.367 -3.057 1.00 93.38 214 VAL A C 1
ATOM 1607 O O . VAL A 1 214 ? 5.143 -9.620 -2.076 1.00 93.38 214 VAL A O 1
ATOM 1610 N N . TYR A 1 215 ? 4.340 -11.408 -3.191 1.00 95.56 215 TYR A N 1
ATOM 1611 C CA . TYR A 1 215 ? 3.359 -11.787 -2.182 1.00 95.56 215 TYR A CA 1
ATOM 1612 C C . TYR A 1 215 ? 4.039 -12.087 -0.846 1.00 95.56 215 TYR A C 1
ATOM 1614 O O . TYR A 1 215 ? 3.664 -11.495 0.159 1.00 95.56 215 TYR A O 1
ATOM 1622 N N . ARG A 1 216 ? 5.072 -12.936 -0.813 1.00 91.44 216 ARG A N 1
ATOM 1623 C CA . ARG A 1 216 ? 5.775 -13.265 0.436 1.00 91.44 216 ARG A CA 1
ATOM 1624 C C . ARG A 1 216 ? 6.335 -12.012 1.114 1.00 91.44 216 ARG A C 1
ATOM 1626 O O . ARG A 1 216 ? 6.044 -11.777 2.280 1.00 91.44 216 ARG A O 1
ATOM 1633 N N . VAL A 1 217 ? 7.081 -11.188 0.375 1.00 91.19 217 VAL A N 1
ATOM 1634 C CA . VAL A 1 217 ? 7.748 -10.014 0.958 1.00 91.19 217 VAL A CA 1
ATOM 1635 C C . VAL A 1 217 ? 6.741 -8.994 1.479 1.00 91.19 217 VAL A C 1
ATOM 1637 O O . VAL A 1 217 ? 6.902 -8.467 2.575 1.00 91.19 217 VAL A O 1
ATOM 1640 N N . VAL A 1 218 ? 5.690 -8.684 0.720 1.00 95.25 218 VAL A N 1
ATOM 1641 C CA . VAL A 1 218 ? 4.759 -7.634 1.150 1.00 95.25 218 VAL A CA 1
ATOM 1642 C C . VAL A 1 218 ? 3.691 -8.180 2.087 1.00 95.25 218 VAL A C 1
ATOM 1644 O O . VAL A 1 218 ? 3.415 -7.573 3.118 1.00 95.25 218 VAL A O 1
ATOM 1647 N N . VAL A 1 219 ? 3.079 -9.313 1.759 1.00 96.19 219 VAL A N 1
ATOM 1648 C CA . VAL A 1 219 ? 1.978 -9.869 2.549 1.00 96.19 219 VAL A CA 1
ATOM 1649 C C . VAL A 1 219 ? 2.507 -10.530 3.811 1.00 96.19 219 VAL A C 1
ATOM 1651 O O . VAL A 1 219 ? 2.185 -10.053 4.897 1.00 96.19 219 VAL A O 1
ATOM 1654 N N . ALA A 1 220 ? 3.330 -11.569 3.675 1.00 91.50 220 ALA A N 1
ATOM 1655 C CA . ALA A 1 220 ? 3.760 -12.371 4.818 1.00 91.50 220 ALA A CA 1
ATOM 1656 C C . ALA A 1 220 ? 4.729 -11.601 5.727 1.00 91.50 220 ALA A C 1
ATOM 1658 O O . ALA A 1 220 ? 4.510 -11.514 6.933 1.00 91.50 220 ALA A O 1
ATOM 1659 N N . ASP A 1 221 ? 5.761 -10.970 5.159 1.00 90.31 221 ASP A N 1
ATOM 1660 C CA . ASP A 1 221 ? 6.803 -10.357 5.990 1.00 90.31 221 ASP A CA 1
ATOM 1661 C C . ASP A 1 221 ? 6.385 -8.985 6.548 1.00 90.31 221 ASP A C 1
ATOM 1663 O O . ASP A 1 221 ? 6.742 -8.640 7.677 1.00 90.31 221 ASP A O 1
ATOM 1667 N N . LEU A 1 222 ? 5.627 -8.184 5.783 1.00 92.00 222 LEU A N 1
ATOM 1668 C CA . LEU A 1 222 ? 5.322 -6.793 6.147 1.00 92.00 222 LEU A CA 1
ATOM 1669 C C . LEU A 1 222 ? 3.877 -6.570 6.622 1.00 92.00 222 LEU A C 1
ATOM 1671 O O . LEU A 1 222 ? 3.672 -5.844 7.598 1.00 92.00 222 LEU A O 1
ATOM 1675 N N . LEU A 1 223 ? 2.867 -7.139 5.955 1.00 96.31 223 LEU A N 1
ATOM 1676 C CA . LEU A 1 223 ? 1.460 -6.828 6.240 1.00 96.31 223 LEU A CA 1
ATOM 1677 C C . LEU A 1 223 ? 0.816 -7.735 7.288 1.00 96.31 223 LEU A C 1
ATOM 1679 O O . LEU A 1 223 ? 0.039 -7.219 8.089 1.00 96.31 223 LEU A O 1
ATOM 1683 N N . GLU A 1 224 ? 1.112 -9.035 7.325 1.00 96.31 224 GLU A N 1
ATOM 1684 C CA . GLU A 1 224 ? 0.542 -9.964 8.315 1.00 96.31 224 GLU A CA 1
ATOM 1685 C C . GLU A 1 224 ? 0.783 -9.495 9.764 1.00 96.31 224 GLU A C 1
ATOM 1687 O O . GLU A 1 224 ? -0.202 -9.344 10.498 1.00 96.31 224 GLU A O 1
ATOM 1692 N N . PRO A 1 225 ? 2.013 -9.106 10.172 1.00 94.62 225 PRO A N 1
ATOM 1693 C CA . PRO A 1 225 ? 2.247 -8.588 11.522 1.00 94.62 225 PRO A CA 1
ATOM 1694 C C . PRO A 1 225 ? 1.438 -7.321 11.833 1.00 94.62 225 PRO A C 1
ATOM 1696 O O . PRO A 1 225 ? 0.973 -7.124 12.957 1.00 94.62 225 PRO A O 1
ATOM 1699 N N . LEU A 1 226 ? 1.240 -6.449 10.838 1.00 95.25 226 LEU A N 1
ATOM 1700 C CA . LEU A 1 226 ? 0.441 -5.232 10.992 1.00 95.25 226 LEU A CA 1
ATOM 1701 C C . LEU A 1 226 ? -1.056 -5.544 11.092 1.00 95.25 226 LEU A C 1
ATOM 1703 O O . LEU A 1 226 ? -1.760 -4.897 11.868 1.00 95.25 226 LEU A O 1
ATOM 1707 N N . VAL A 1 227 ? -1.550 -6.526 10.335 1.00 97.75 227 VAL A N 1
ATOM 1708 C CA . VAL A 1 227 ? -2.938 -6.996 10.418 1.00 97.75 227 VAL A CA 1
ATOM 1709 C C . VAL A 1 227 ? -3.230 -7.514 11.820 1.00 97.75 227 VAL A C 1
ATOM 1711 O O . VAL A 1 227 ? -4.226 -7.103 12.424 1.00 97.75 227 VAL A O 1
ATOM 1714 N N . ASP A 1 228 ? -2.354 -8.355 12.364 1.00 96.50 228 ASP A N 1
ATOM 1715 C CA . ASP A 1 228 ? -2.520 -8.901 13.709 1.00 96.50 228 ASP A CA 1
ATOM 1716 C C . ASP A 1 228 ? -2.465 -7.810 14.781 1.00 96.50 228 ASP A C 1
ATOM 1718 O O . ASP A 1 228 ? -3.351 -7.742 15.640 1.00 96.50 228 ASP A O 1
ATOM 1722 N N . ALA A 1 229 ? -1.512 -6.880 14.680 1.00 96.25 229 ALA A N 1
ATOM 1723 C CA . ALA A 1 229 ? -1.400 -5.757 15.607 1.00 96.25 229 ALA A CA 1
ATOM 1724 C C . ALA A 1 229 ? -2.647 -4.851 15.590 1.00 96.25 229 ALA A C 1
ATOM 1726 O O . ALA A 1 229 ? -3.198 -4.511 16.642 1.00 96.25 229 ALA A O 1
ATOM 1727 N N . VAL A 1 230 ? -3.160 -4.496 14.405 1.00 97.19 230 VAL A N 1
ATOM 1728 C CA . VAL A 1 230 ? -4.370 -3.664 14.270 1.00 97.19 230 VAL A CA 1
ATOM 1729 C C . VAL A 1 230 ? -5.600 -4.366 14.854 1.00 97.19 230 VAL A C 1
ATOM 1731 O O . VAL A 1 230 ? -6.417 -3.724 15.529 1.00 97.19 230 VAL A O 1
ATOM 1734 N N . ARG A 1 231 ? -5.732 -5.680 14.635 1.00 96.88 231 ARG A N 1
ATOM 1735 C CA . ARG A 1 231 ? -6.830 -6.496 15.180 1.00 96.88 231 ARG A CA 1
ATOM 1736 C C . ARG A 1 231 ? -6.736 -6.680 16.693 1.00 96.88 231 ARG A C 1
ATOM 1738 O O . ARG A 1 231 ? -7.770 -6.767 17.351 1.00 96.88 231 ARG A O 1
ATOM 1745 N N . GLY A 1 232 ? -5.526 -6.689 17.249 1.00 95.50 232 GLY A N 1
ATOM 1746 C CA . GLY A 1 232 ? -5.304 -6.689 18.695 1.00 95.50 232 GLY A CA 1
ATOM 1747 C C . GLY A 1 232 ? -5.746 -5.389 19.380 1.00 95.50 232 GLY A C 1
ATOM 1748 O O . GLY A 1 232 ? -6.128 -5.403 20.548 1.00 95.50 232 GLY A O 1
ATOM 1749 N N . ILE A 1 233 ? -5.742 -4.260 18.660 1.00 94.69 233 ILE A N 1
ATOM 1750 C CA . ILE A 1 233 ? -6.108 -2.939 19.205 1.00 94.69 233 ILE A CA 1
ATOM 1751 C C . ILE A 1 233 ? -7.576 -2.598 18.954 1.00 94.69 233 ILE A C 1
ATOM 1753 O O . ILE A 1 233 ? -8.221 -1.978 19.801 1.00 94.69 233 ILE A O 1
ATOM 1757 N N . THR A 1 234 ? -8.102 -2.954 17.782 1.00 94.56 234 THR A N 1
ATOM 1758 C CA . THR A 1 234 ? -9.435 -2.543 17.330 1.00 94.56 234 THR A CA 1
ATOM 1759 C C . THR A 1 234 ? -10.265 -3.733 16.872 1.00 94.56 234 THR A C 1
ATOM 1761 O O . THR A 1 234 ? -9.770 -4.649 16.222 1.00 94.56 234 THR A O 1
ATOM 1764 N N . LYS A 1 235 ? -11.573 -3.702 17.162 1.00 94.31 235 LYS A N 1
ATOM 1765 C CA . LYS A 1 235 ? -12.528 -4.706 16.670 1.00 94.31 235 LYS A CA 1
ATOM 1766 C C . LYS A 1 235 ? -12.773 -4.513 15.169 1.00 94.31 235 LYS A C 1
ATOM 1768 O O . LYS A 1 235 ? -13.751 -3.880 14.768 1.00 94.31 235 LYS A O 1
ATOM 1773 N N . ILE A 1 236 ? -11.873 -5.051 14.353 1.00 96.19 236 ILE A N 1
ATOM 1774 C CA . ILE A 1 236 ? -11.935 -5.033 12.892 1.00 96.19 236 ILE A CA 1
ATOM 1775 C C . ILE A 1 236 ? -11.687 -6.437 12.333 1.00 96.19 236 ILE A C 1
ATOM 1777 O O . ILE A 1 236 ? -10.936 -7.228 12.908 1.00 96.19 236 ILE A O 1
ATOM 1781 N N . SER A 1 237 ? -12.359 -6.788 11.237 1.00 96.38 237 SER A N 1
ATOM 1782 C CA . SER A 1 237 ? -12.203 -8.111 10.632 1.00 96.38 237 SER A CA 1
ATOM 1783 C C . SER A 1 237 ? -10.934 -8.179 9.783 1.00 96.38 237 SER A C 1
ATOM 1785 O O . SER A 1 237 ? -10.571 -7.215 9.109 1.00 96.38 237 SER A O 1
ATOM 1787 N N . ALA A 1 238 ? -10.289 -9.349 9.761 1.00 97.06 238 ALA A N 1
ATOM 1788 C CA . ALA A 1 238 ? -9.146 -9.593 8.882 1.00 97.06 238 ALA A CA 1
ATOM 1789 C C . ALA A 1 238 ? -9.519 -9.384 7.404 1.00 97.06 238 ALA A C 1
ATOM 1791 O O . ALA A 1 238 ? -8.794 -8.714 6.683 1.00 97.06 238 ALA A O 1
ATOM 1792 N N . GLY A 1 239 ? -10.696 -9.858 6.972 1.00 97.31 239 GLY A N 1
ATOM 1793 C CA . GLY A 1 239 ? -11.163 -9.684 5.589 1.00 97.31 239 GLY A CA 1
ATOM 1794 C C . GLY A 1 239 ? -11.366 -8.222 5.164 1.00 97.31 239 GLY A C 1
ATOM 1795 O O . GLY A 1 239 ? -11.228 -7.896 3.986 1.00 97.31 239 GLY A O 1
ATOM 1796 N N . LEU A 1 240 ? -11.651 -7.312 6.104 1.00 97.88 240 LEU A N 1
ATOM 1797 C CA . LEU A 1 240 ? -11.659 -5.878 5.811 1.00 97.88 240 LEU A CA 1
ATOM 1798 C C . LEU A 1 240 ? -10.235 -5.374 5.559 1.00 97.88 240 LEU A C 1
ATOM 1800 O O . LEU A 1 240 ? -9.998 -4.716 4.550 1.00 97.88 240 LEU A O 1
ATOM 1804 N N . LEU A 1 241 ? -9.285 -5.711 6.435 1.00 98.62 241 LEU A N 1
ATOM 1805 C CA . LEU A 1 241 ? -7.889 -5.293 6.287 1.00 98.62 241 LEU A CA 1
ATOM 1806 C C . LEU A 1 241 ? -7.266 -5.863 5.005 1.00 98.62 241 LEU A C 1
ATOM 1808 O O . LEU A 1 241 ? -6.677 -5.111 4.234 1.00 98.62 241 LEU A O 1
ATOM 1812 N N . TRP A 1 242 ? -7.487 -7.141 4.695 1.00 98.62 242 TRP A N 1
ATOM 1813 C CA . TRP A 1 242 ? -7.016 -7.737 3.441 1.00 98.62 242 TRP A CA 1
ATOM 1814 C C . TRP A 1 242 ? -7.697 -7.144 2.204 1.00 98.62 242 TRP A C 1
ATOM 1816 O O . TRP A 1 242 ? -7.028 -6.892 1.207 1.00 98.62 242 TRP A O 1
ATOM 1826 N N . GLY A 1 243 ? -8.987 -6.797 2.283 1.00 98.38 243 GLY A N 1
ATOM 1827 C CA . GLY A 1 243 ? -9.661 -6.034 1.227 1.00 98.38 243 GLY A CA 1
ATOM 1828 C C . GLY A 1 243 ? -9.082 -4.631 1.022 1.00 98.38 243 GLY A C 1
ATOM 1829 O O . GLY A 1 243 ? -8.978 -4.168 -0.116 1.00 98.38 243 GLY A O 1
ATOM 1830 N N . ASN A 1 244 ? -8.650 -3.963 2.096 1.00 98.62 244 ASN A N 1
ATOM 1831 C CA . ASN A 1 244 ? -7.917 -2.701 2.003 1.00 98.62 244 ASN A CA 1
ATOM 1832 C C . ASN A 1 244 ? -6.534 -2.910 1.372 1.00 98.62 244 ASN A C 1
ATOM 1834 O O . ASN A 1 244 ? -6.155 -2.132 0.504 1.00 98.62 244 ASN A O 1
ATOM 1838 N N . ALA A 1 245 ? -5.802 -3.962 1.754 1.00 98.69 245 ALA A N 1
ATOM 1839 C CA . ALA A 1 245 ? -4.504 -4.283 1.163 1.00 98.69 245 ALA A CA 1
ATOM 1840 C C . ALA A 1 245 ? -4.612 -4.576 -0.342 1.00 98.69 245 ALA A C 1
ATOM 1842 O O . ALA A 1 245 ? -3.828 -4.033 -1.117 1.00 98.69 245 ALA A O 1
ATOM 1843 N N . ALA A 1 246 ? -5.610 -5.357 -0.758 1.00 98.56 246 ALA A N 1
ATOM 1844 C CA . ALA A 1 246 ? -5.882 -5.663 -2.160 1.00 98.56 246 ALA A CA 1
ATOM 1845 C C . ALA A 1 246 ? -6.297 -4.422 -2.971 1.00 98.56 246 ALA A C 1
ATOM 1847 O O . ALA A 1 246 ? -5.799 -4.198 -4.072 1.00 98.56 246 ALA A O 1
ATOM 1848 N N . SER A 1 247 ? -7.156 -3.565 -2.408 1.00 98.12 247 SER A N 1
ATOM 1849 C CA . SER A 1 247 ? -7.533 -2.280 -3.020 1.00 98.12 247 SER A CA 1
ATOM 1850 C C . SER A 1 247 ? -6.329 -1.342 -3.158 1.00 98.12 247 SER A C 1
ATOM 1852 O O . SER A 1 247 ? -6.152 -0.726 -4.207 1.00 98.12 247 SER A O 1
ATOM 1854 N N . SER A 1 248 ? -5.449 -1.294 -2.156 1.00 98.25 248 SER A N 1
ATOM 1855 C CA . SER A 1 248 ? -4.195 -0.538 -2.215 1.00 98.25 248 SER A CA 1
ATOM 1856 C C . SER A 1 248 ? -3.223 -1.075 -3.272 1.00 98.25 248 SER A C 1
ATOM 1858 O O . SER A 1 248 ? -2.626 -0.279 -3.994 1.00 98.25 248 SER A O 1
ATOM 1860 N N . LEU A 1 249 ? -3.099 -2.400 -3.410 1.00 98.44 249 LEU A N 1
ATOM 1861 C CA . LEU A 1 249 ? -2.322 -3.041 -4.474 1.00 98.44 249 LEU A CA 1
ATOM 1862 C C . LEU A 1 249 ? -2.874 -2.670 -5.858 1.00 98.44 249 LEU A C 1
ATOM 1864 O O . LEU A 1 249 ? -2.133 -2.180 -6.707 1.00 98.44 249 LEU A O 1
ATOM 1868 N N . ALA A 1 250 ? -4.182 -2.821 -6.074 1.00 97.38 250 ALA A N 1
ATOM 1869 C CA . ALA A 1 250 ? -4.814 -2.460 -7.341 1.00 97.38 250 ALA A CA 1
ATOM 1870 C C . ALA A 1 250 ? -4.721 -0.957 -7.653 1.00 97.38 250 ALA A C 1
ATOM 1872 O O . ALA A 1 250 ? -4.631 -0.569 -8.817 1.00 97.38 250 ALA A O 1
ATOM 1873 N N . GLY A 1 251 ? -4.687 -0.104 -6.624 1.00 95.25 251 GLY A N 1
ATOM 1874 C CA . GLY A 1 251 ? -4.480 1.336 -6.761 1.00 95.25 251 GLY A CA 1
ATOM 1875 C C . GLY A 1 251 ? -3.172 1.709 -7.467 1.00 95.25 251 GLY A C 1
ATOM 1876 O O . GLY A 1 251 ? -3.124 2.741 -8.137 1.00 95.25 251 GLY A O 1
ATOM 1877 N N . THR A 1 252 ? -2.141 0.856 -7.411 1.00 95.38 252 THR A N 1
ATOM 1878 C CA . THR A 1 252 ? -0.877 1.082 -8.137 1.00 95.38 252 THR A CA 1
ATOM 1879 C C . THR A 1 252 ? -1.078 1.153 -9.656 1.00 95.38 252 THR A C 1
ATOM 1881 O O . THR A 1 252 ? -0.394 1.933 -10.318 1.00 95.38 252 THR A O 1
ATOM 1884 N N . LEU A 1 253 ? -2.085 0.450 -10.198 1.00 93.50 253 LEU A N 1
ATOM 1885 C CA . LEU A 1 253 ? -2.441 0.460 -11.624 1.00 93.50 253 LEU A CA 1
ATOM 1886 C C . LEU A 1 253 ? -3.084 1.768 -12.094 1.00 93.50 253 LEU A C 1
ATOM 1888 O O . LEU A 1 253 ? -3.241 1.967 -13.292 1.00 93.50 253 LEU A O 1
ATOM 1892 N N . ARG A 1 254 ? -3.475 2.662 -11.180 1.00 86.56 254 ARG A N 1
ATOM 1893 C CA . ARG A 1 254 ? -3.977 3.999 -11.541 1.00 86.56 254 ARG A CA 1
ATOM 1894 C C . ARG A 1 254 ? -2.851 5.021 -11.621 1.00 86.56 254 ARG A C 1
ATOM 1896 O O . ARG A 1 254 ? -2.898 5.911 -12.460 1.00 86.56 254 ARG A O 1
ATOM 1903 N N . THR A 1 255 ? -1.857 4.893 -10.747 1.00 86.69 255 THR A N 1
ATOM 1904 C CA . THR A 1 255 ? -0.779 5.879 -10.616 1.00 86.69 255 THR A CA 1
ATOM 1905 C C . THR A 1 255 ? 0.386 5.572 -11.547 1.00 86.69 255 THR A C 1
ATOM 1907 O O . THR A 1 255 ? 0.882 6.467 -12.219 1.00 86.69 255 THR A O 1
ATOM 1910 N N . LEU A 1 256 ? 0.812 4.309 -11.621 1.00 85.19 256 LEU A N 1
ATOM 1911 C CA . LEU A 1 256 ? 2.003 3.928 -12.377 1.00 85.19 256 LEU A CA 1
ATOM 1912 C C . LEU A 1 256 ? 1.848 4.199 -13.887 1.00 85.19 256 LEU A C 1
ATOM 1914 O O . LEU A 1 256 ? 2.716 4.877 -14.436 1.00 85.19 256 LEU A O 1
ATOM 1918 N N . PRO A 1 257 ? 0.744 3.811 -14.559 1.00 80.00 257 PRO A N 1
ATOM 1919 C CA . PRO A 1 257 ? 0.558 4.099 -15.984 1.00 80.00 257 PRO A CA 1
ATOM 1920 C C . PRO A 1 257 ? 0.435 5.586 -16.327 1.00 80.00 257 PRO A C 1
ATOM 1922 O O . PRO A 1 257 ? 0.714 5.963 -17.459 1.00 80.00 257 PRO A O 1
ATOM 1925 N N . ALA A 1 258 ? 0.037 6.432 -15.369 1.00 79.38 258 ALA A N 1
ATOM 1926 C CA . ALA A 1 258 ? -0.066 7.874 -15.590 1.00 79.38 258 ALA A CA 1
ATOM 1927 C C . ALA A 1 258 ? 1.310 8.529 -15.811 1.00 79.38 258 ALA A C 1
ATOM 1929 O O . ALA A 1 258 ? 1.398 9.558 -16.473 1.00 79.38 258 ALA A O 1
ATOM 1930 N N . THR A 1 259 ? 2.377 7.925 -15.280 1.00 81.38 259 THR A N 1
ATOM 1931 C CA . THR A 1 259 ? 3.764 8.391 -15.450 1.00 81.38 259 THR A CA 1
ATOM 1932 C C . THR A 1 259 ? 4.572 7.483 -16.382 1.00 81.38 259 THR A C 1
ATOM 1934 O O . THR A 1 259 ? 5.478 7.953 -17.065 1.00 81.38 259 THR A O 1
ATOM 1937 N N . ARG A 1 260 ? 4.261 6.180 -16.410 1.00 81.81 260 ARG A N 1
ATOM 1938 C CA . ARG A 1 260 ? 4.980 5.126 -17.145 1.00 81.81 260 ARG A CA 1
ATOM 1939 C C . ARG A 1 260 ? 4.005 4.209 -17.893 1.00 81.81 260 ARG A C 1
ATOM 1941 O O . ARG A 1 260 ? 3.786 3.066 -17.478 1.00 81.81 260 ARG A O 1
ATOM 1948 N N . PRO A 1 261 ? 3.371 4.698 -18.975 1.00 85.50 261 PRO A N 1
ATOM 1949 C CA . PRO A 1 261 ? 2.382 3.924 -19.728 1.00 85.50 261 PRO A CA 1
ATOM 1950 C C . PRO A 1 261 ? 2.983 2.663 -20.366 1.00 85.50 261 PRO A C 1
ATOM 1952 O O . PRO A 1 261 ? 2.284 1.662 -20.517 1.00 85.50 261 PRO A O 1
ATOM 1955 N N . ASP A 1 262 ? 4.287 2.677 -20.662 1.00 83.00 262 ASP A N 1
ATOM 1956 C CA . ASP A 1 262 ? 5.070 1.539 -21.157 1.00 83.00 262 ASP A CA 1
ATOM 1957 C C . ASP A 1 262 ? 5.030 0.327 -20.211 1.00 83.00 262 ASP A C 1
ATOM 1959 O O . ASP A 1 262 ? 5.049 -0.824 -20.649 1.00 83.00 262 ASP A O 1
ATOM 1963 N N . LEU A 1 263 ? 4.903 0.573 -18.906 1.00 85.12 263 LEU A N 1
ATOM 1964 C CA . LEU A 1 263 ? 4.899 -0.467 -17.880 1.00 85.12 263 LEU A CA 1
ATOM 1965 C C . LEU A 1 263 ? 3.496 -1.003 -17.556 1.00 85.12 263 LEU A C 1
ATOM 1967 O O . LEU A 1 263 ? 3.375 -1.994 -16.830 1.00 85.12 263 LEU A O 1
ATOM 1971 N N . ALA A 1 264 ? 2.432 -0.394 -18.090 1.00 87.81 264 ALA A N 1
ATOM 1972 C CA . ALA A 1 264 ? 1.057 -0.698 -17.697 1.00 87.81 264 ALA A CA 1
ATOM 1973 C C . ALA A 1 264 ? 0.662 -2.177 -17.890 1.00 87.81 264 ALA A C 1
ATOM 1975 O O . ALA A 1 264 ? 0.156 -2.771 -16.933 1.00 87.81 264 ALA A O 1
ATOM 1976 N N . PRO A 1 265 ? 0.951 -2.841 -19.034 1.00 88.69 265 PRO A N 1
ATOM 1977 C CA . PRO A 1 265 ? 0.602 -4.252 -19.208 1.00 88.69 265 PRO A CA 1
ATOM 1978 C C . PRO A 1 265 ? 1.344 -5.174 -18.233 1.00 88.69 265 PRO A C 1
ATOM 1980 O O . PRO A 1 265 ? 0.786 -6.167 -17.766 1.00 88.69 265 PRO A O 1
ATOM 1983 N N . ARG A 1 266 ? 2.607 -4.853 -17.917 1.00 88.75 266 ARG A N 1
ATOM 1984 C CA . ARG A 1 266 ? 3.428 -5.631 -16.977 1.00 88.75 266 ARG A CA 1
ATOM 1985 C C . ARG A 1 266 ? 2.913 -5.478 -15.550 1.00 88.75 266 ARG A C 1
ATOM 1987 O O . ARG A 1 266 ? 2.736 -6.481 -14.867 1.00 88.75 266 ARG A O 1
ATOM 1994 N N . ALA A 1 267 ? 2.625 -4.247 -15.130 1.00 91.75 267 ALA A N 1
ATOM 1995 C CA . ALA A 1 267 ? 2.039 -3.974 -13.824 1.00 91.75 267 ALA A CA 1
ATOM 1996 C C . ALA A 1 267 ? 0.676 -4.665 -13.667 1.00 91.75 267 ALA A C 1
ATOM 1998 O O . ALA A 1 267 ? 0.431 -5.298 -12.644 1.00 91.75 267 ALA A O 1
ATOM 1999 N N . ALA A 1 268 ? -0.185 -4.605 -14.690 1.00 93.62 268 ALA A N 1
ATOM 2000 C CA . ALA A 1 268 ? -1.511 -5.219 -14.660 1.00 93.62 268 ALA A CA 1
ATOM 2001 C C . ALA A 1 268 ? -1.466 -6.745 -14.493 1.00 93.62 268 ALA A C 1
ATOM 2003 O O . ALA A 1 268 ? -2.278 -7.287 -13.742 1.00 93.62 268 ALA A O 1
ATOM 2004 N N . ARG A 1 269 ? -0.518 -7.426 -15.156 1.00 93.19 269 ARG A N 1
ATOM 2005 C CA . ARG A 1 269 ? -0.283 -8.868 -14.967 1.00 93.19 269 ARG A CA 1
ATOM 2006 C C . ARG A 1 269 ? 0.181 -9.166 -13.545 1.00 93.19 269 ARG A C 1
ATOM 2008 O O . ARG A 1 269 ? -0.550 -9.823 -12.818 1.00 93.19 269 ARG A O 1
ATOM 2015 N N . LEU A 1 270 ? 1.283 -8.552 -13.108 1.00 94.56 270 LEU A N 1
ATOM 2016 C CA . LEU A 1 270 ? 1.826 -8.764 -11.762 1.00 94.56 270 LEU A CA 1
ATOM 2017 C C . LEU A 1 270 ? 0.778 -8.532 -10.665 1.00 94.56 270 LEU A C 1
ATOM 2019 O O . LEU A 1 270 ? 0.632 -9.339 -9.754 1.00 94.56 270 LEU A O 1
ATOM 2023 N N . VAL A 1 271 ? 0.023 -7.434 -10.750 1.00 97.38 271 VAL A N 1
ATOM 2024 C CA . VAL A 1 271 ? -1.030 -7.117 -9.777 1.00 97.38 271 VAL A CA 1
ATOM 2025 C C . VAL A 1 271 ? -2.139 -8.167 -9.793 1.00 97.38 271 VAL A C 1
ATOM 2027 O O . VAL A 1 271 ? -2.610 -8.554 -8.726 1.00 97.38 271 VAL A O 1
ATOM 2030 N N . ARG A 1 272 ? -2.569 -8.634 -10.970 1.00 97.19 272 ARG A N 1
ATOM 2031 C CA . ARG A 1 272 ? -3.585 -9.688 -11.088 1.00 97.19 272 ARG A CA 1
ATOM 2032 C C . ARG A 1 272 ? -3.104 -10.992 -10.461 1.00 97.19 272 ARG A C 1
ATOM 2034 O O . ARG A 1 272 ? -3.861 -11.585 -9.697 1.00 97.19 272 ARG A O 1
ATOM 2041 N N . ASP A 1 273 ? -1.870 -11.382 -10.748 1.00 96.19 273 ASP A N 1
ATOM 2042 C CA . ASP A 1 273 ? -1.293 -12.636 -10.275 1.00 96.19 273 ASP A CA 1
ATOM 2043 C C . ASP A 1 273 ? -1.137 -12.593 -8.749 1.00 96.19 273 ASP A C 1
ATOM 2045 O O . ASP A 1 273 ? -1.642 -13.471 -8.057 1.00 96.19 273 ASP A O 1
ATOM 2049 N N . VAL A 1 274 ? -0.597 -11.499 -8.191 1.00 97.88 274 VAL A N 1
ATOM 2050 C CA . VAL A 1 274 ? -0.491 -11.302 -6.731 1.00 97.88 274 VAL A CA 1
ATOM 2051 C C . VAL A 1 274 ? -1.866 -11.269 -6.047 1.00 97.88 274 VAL A C 1
ATOM 2053 O O . VAL A 1 274 ? -2.026 -11.842 -4.969 1.00 97.88 274 VAL A O 1
ATOM 2056 N N . LEU A 1 275 ? -2.881 -10.639 -6.652 1.00 98.38 275 LEU A N 1
ATOM 2057 C CA . LEU A 1 275 ? -4.257 -10.646 -6.126 1.00 98.38 275 LEU A CA 1
ATOM 2058 C C . LEU A 1 275 ? -4.884 -12.050 -6.111 1.00 98.38 275 LEU A C 1
ATOM 2060 O O . LEU A 1 275 ? -5.822 -12.280 -5.348 1.00 98.38 275 LEU A O 1
ATOM 2064 N N . GLY A 1 276 ? -4.393 -12.968 -6.945 1.00 97.31 276 GLY A N 1
ATOM 2065 C CA . GLY A 1 276 ? -4.823 -14.364 -6.991 1.00 97.31 276 GLY A CA 1
ATOM 2066 C C . GLY A 1 276 ? -4.237 -15.243 -5.884 1.00 97.31 276 GLY A C 1
ATOM 2067 O O . GLY A 1 276 ? -4.660 -16.389 -5.743 1.00 97.31 276 GLY A O 1
ATOM 2068 N N . LEU A 1 277 ? -3.296 -14.731 -5.083 1.00 97.31 277 LEU A N 1
ATOM 2069 C CA . LEU A 1 277 ? -2.557 -15.518 -4.098 1.00 97.31 277 LEU A CA 1
ATOM 2070 C C . LEU A 1 277 ? -3.111 -15.375 -2.672 1.00 97.31 277 LEU A C 1
ATOM 2072 O O . LEU A 1 277 ? -3.506 -14.295 -2.224 1.00 97.31 277 LEU A O 1
ATOM 2076 N N . GLY A 1 278 ? -3.081 -16.492 -1.938 1.00 97.31 278 GLY A N 1
ATOM 2077 C CA . GLY A 1 278 ? -3.274 -16.574 -0.487 1.00 97.31 278 GLY A CA 1
ATOM 2078 C C . GLY A 1 278 ? -4.432 -15.738 0.070 1.00 97.31 278 GLY A C 1
ATOM 2079 O O . GLY A 1 278 ? -5.571 -15.863 -0.373 1.00 97.31 278 GLY A O 1
ATOM 2080 N N . VAL A 1 279 ? -4.151 -14.885 1.062 1.00 98.06 279 VAL A N 1
ATOM 2081 C CA . VAL A 1 279 ? -5.169 -14.077 1.769 1.00 98.06 279 VAL A CA 1
ATOM 2082 C C . VAL A 1 279 ? -5.758 -12.940 0.926 1.00 98.06 279 VAL A C 1
ATOM 2084 O O . VAL A 1 279 ? -6.736 -12.319 1.345 1.00 98.06 279 VAL A O 1
ATOM 2087 N N . LEU A 1 280 ? -5.173 -12.643 -0.241 1.00 98.38 280 LEU A N 1
ATOM 2088 C CA . LEU A 1 280 ? -5.685 -11.631 -1.168 1.00 98.38 280 LEU A CA 1
ATOM 2089 C C . LEU A 1 280 ? -6.728 -12.214 -2.128 1.00 98.38 280 LEU A C 1
ATOM 2091 O O . LEU A 1 280 ? -7.625 -11.483 -2.566 1.00 98.38 280 LEU A O 1
ATOM 2095 N N . ALA A 1 281 ? -6.668 -13.519 -2.398 1.00 97.75 281 ALA A N 1
ATOM 2096 C CA . ALA A 1 281 ? -7.627 -14.202 -3.252 1.00 97.75 281 ALA A CA 1
ATOM 2097 C C . ALA A 1 281 ? -9.063 -14.027 -2.721 1.00 97.75 281 ALA A C 1
ATOM 2099 O O . ALA A 1 281 ? -9.354 -14.226 -1.542 1.00 97.75 281 ALA A O 1
ATOM 2100 N N . GLY A 1 282 ? -9.987 -13.614 -3.594 1.00 97.00 282 GLY A N 1
ATOM 2101 C CA . GLY A 1 282 ? -11.401 -13.421 -3.238 1.00 97.00 282 GLY A CA 1
ATOM 2102 C C . GLY A 1 282 ? -11.723 -12.151 -2.430 1.00 97.00 282 GLY A C 1
ATOM 2103 O O . GLY A 1 282 ? -12.886 -11.900 -2.102 1.00 97.00 282 GLY A O 1
ATOM 2104 N N . THR A 1 283 ? -10.741 -11.290 -2.146 1.00 98.19 283 THR A N 1
ATOM 2105 C CA . THR A 1 283 ? -10.973 -9.998 -1.461 1.00 98.19 283 THR A CA 1
ATOM 2106 C C . THR A 1 283 ? -11.651 -8.941 -2.345 1.00 98.19 283 THR A C 1
ATOM 2108 O O . THR A 1 283 ? -12.077 -7.879 -1.873 1.00 98.19 283 THR A O 1
ATOM 2111 N N . GLY A 1 284 ? -11.791 -9.229 -3.637 1.00 97.06 284 GLY A N 1
ATOM 2112 C CA . GLY A 1 284 ? -12.475 -8.390 -4.603 1.00 97.06 284 GLY A CA 1
ATOM 2113 C C . GLY A 1 284 ? -12.267 -8.869 -6.033 1.00 97.06 284 GLY A C 1
ATOM 2114 O O . GLY A 1 284 ? -11.781 -9.971 -6.274 1.00 97.06 284 GLY A O 1
ATOM 2115 N N . ARG A 1 285 ? -12.651 -8.024 -6.989 1.00 95.88 285 ARG A N 1
ATOM 2116 C CA . ARG A 1 285 ? -12.518 -8.274 -8.425 1.00 95.88 285 ARG A CA 1
ATOM 2117 C C . ARG A 1 285 ? -11.803 -7.110 -9.094 1.00 95.88 285 ARG A C 1
ATOM 2119 O O . ARG A 1 285 ? -12.285 -5.978 -9.027 1.00 95.88 285 ARG A O 1
ATOM 2126 N N . LEU A 1 286 ? -10.714 -7.401 -9.797 1.00 96.31 286 LEU A N 1
ATOM 2127 C CA . LEU A 1 286 ? -10.101 -6.461 -10.729 1.00 96.31 286 LEU A CA 1
ATOM 2128 C C . LEU A 1 286 ? -10.942 -6.411 -12.016 1.00 96.31 286 LEU A C 1
ATOM 2130 O O . LEU A 1 286 ? -11.250 -7.444 -12.603 1.00 96.31 286 LEU A O 1
ATOM 2134 N N . ALA A 1 287 ? -11.352 -5.216 -12.423 1.00 93.75 287 ALA A N 1
ATOM 2135 C CA . ALA A 1 287 ? -12.163 -4.952 -13.601 1.00 93.75 287 ALA A CA 1
ATOM 2136 C C . ALA A 1 287 ? -11.448 -3.960 -14.521 1.00 93.75 287 ALA A C 1
ATOM 2138 O O . ALA A 1 287 ? -10.758 -3.055 -14.056 1.00 93.75 287 ALA A O 1
ATOM 2139 N N . GLU A 1 288 ? -11.654 -4.110 -15.824 1.00 93.75 288 GLU A N 1
ATOM 2140 C CA . GLU A 1 288 ? -11.099 -3.234 -16.854 1.00 93.75 288 GLU A CA 1
ATOM 2141 C C . GLU A 1 288 ? -12.230 -2.817 -17.809 1.00 93.75 288 GLU A C 1
ATOM 2143 O O . GLU A 1 288 ? -12.414 -3.418 -18.864 1.00 93.75 288 GLU A O 1
ATOM 2148 N N . PRO A 1 289 ? -13.073 -1.841 -17.422 1.00 91.38 289 PRO A N 1
ATOM 2149 C CA . PRO A 1 289 ? -14.188 -1.378 -18.251 1.00 91.38 289 PRO A CA 1
ATOM 2150 C C . PRO A 1 289 ? -13.738 -0.646 -19.527 1.00 91.38 289 PRO A C 1
ATOM 2152 O O . PRO A 1 289 ? -14.546 -0.432 -20.427 1.00 91.38 289 PRO A O 1
ATOM 2155 N N . ALA A 1 290 ? -12.474 -0.229 -19.603 1.00 90.44 290 ALA A N 1
ATOM 2156 C CA . ALA A 1 290 ? -11.844 0.322 -20.793 1.00 90.44 290 ALA A CA 1
ATOM 2157 C C . ALA A 1 290 ? -10.362 -0.070 -20.798 1.00 90.44 290 ALA A C 1
ATOM 2159 O O . ALA A 1 290 ? -9.752 -0.105 -19.730 1.00 90.44 290 ALA A O 1
ATOM 2160 N N . ALA A 1 291 ? -9.795 -0.318 -21.981 1.00 88.50 291 ALA A N 1
ATOM 2161 C CA . ALA A 1 291 ? -8.402 -0.742 -22.133 1.00 88.50 291 ALA A CA 1
ATOM 2162 C C . ALA A 1 291 ? -7.436 0.181 -21.368 1.00 88.50 291 ALA A C 1
ATOM 2164 O O . ALA A 1 291 ? -7.488 1.403 -21.530 1.00 88.50 291 ALA A O 1
ATOM 2165 N N . GLY A 1 292 ? -6.596 -0.407 -20.515 1.00 86.44 292 GLY A N 1
ATOM 2166 C CA . GLY A 1 292 ? -5.622 0.296 -19.676 1.00 86.44 292 GLY A CA 1
ATOM 2167 C C . GLY A 1 292 ? -6.208 1.021 -18.456 1.00 86.44 292 GLY A C 1
ATOM 2168 O O . GLY A 1 292 ? -5.460 1.626 -17.690 1.00 86.44 292 GLY A O 1
ATOM 2169 N N . HIS A 1 293 ? -7.526 0.966 -18.234 1.00 90.25 293 HIS A N 1
ATOM 2170 C CA . HIS A 1 293 ? -8.190 1.596 -17.093 1.00 90.25 293 HIS A CA 1
ATOM 2171 C C . HIS A 1 293 ? -8.704 0.545 -16.110 1.00 90.25 293 HIS A C 1
ATOM 2173 O O . HIS A 1 293 ? -9.829 0.055 -16.223 1.00 90.25 293 HIS A O 1
ATOM 2179 N N . HIS A 1 294 ? -7.887 0.234 -15.106 1.00 93.69 294 HIS A N 1
ATOM 2180 C CA . HIS A 1 294 ? -8.213 -0.771 -14.100 1.00 93.69 294 HIS A CA 1
ATOM 2181 C C . HIS A 1 294 ? -8.932 -0.182 -12.875 1.00 93.69 294 HIS A C 1
ATOM 2183 O O . HIS A 1 294 ? -8.554 0.851 -12.311 1.00 93.69 294 HIS A O 1
ATOM 2189 N N . PHE A 1 295 ? -9.954 -0.896 -12.411 1.00 94.50 295 PHE A N 1
ATOM 2190 C CA . PHE A 1 295 ? -10.680 -0.623 -11.174 1.00 94.50 295 PHE A CA 1
ATOM 2191 C C . PHE A 1 295 ? -10.772 -1.890 -10.333 1.00 94.50 295 PHE A C 1
ATOM 2193 O O . PHE A 1 295 ? -10.841 -2.991 -10.869 1.00 94.50 295 PHE A O 1
ATOM 2200 N N . PHE A 1 296 ? -10.816 -1.752 -9.010 1.00 96.44 296 PHE A N 1
ATOM 2201 C CA . PHE A 1 296 ? -10.934 -2.895 -8.112 1.00 96.44 296 PHE A CA 1
ATOM 2202 C C . PHE A 1 296 ? -12.208 -2.802 -7.297 1.00 96.44 296 PHE A C 1
ATOM 2204 O O . PHE A 1 296 ? -12.406 -1.839 -6.574 1.00 96.44 296 PHE A O 1
ATOM 2211 N N . VAL A 1 297 ? -13.073 -3.804 -7.392 1.00 96.88 297 VAL A N 1
ATOM 2212 C CA . VAL A 1 297 ? -14.308 -3.880 -6.612 1.00 96.88 297 VAL A CA 1
ATOM 2213 C C . VAL A 1 297 ? -14.067 -4.758 -5.398 1.00 96.88 297 VAL A C 1
ATOM 2215 O O . VAL A 1 297 ? -13.969 -5.974 -5.543 1.00 96.88 297 VAL A O 1
ATOM 2218 N N . ARG A 1 298 ? -13.997 -4.166 -4.202 1.00 96.69 298 ARG A N 1
ATOM 2219 C CA . ARG A 1 298 ? -13.835 -4.939 -2.963 1.00 96.69 298 ARG A CA 1
ATOM 2220 C C . ARG A 1 298 ? -15.063 -5.803 -2.672 1.00 96.69 298 ARG A C 1
ATOM 2222 O O . ARG A 1 298 ? -16.193 -5.378 -2.916 1.00 96.69 298 ARG A O 1
ATOM 2229 N N . SER A 1 299 ? -14.837 -6.962 -2.054 1.00 96.94 299 SER A N 1
ATOM 2230 C CA . SER A 1 299 ? -15.885 -7.763 -1.403 1.00 96.94 299 SER A CA 1
ATOM 2231 C C . SER A 1 299 ? -16.181 -7.295 0.030 1.00 96.94 299 SER A C 1
ATOM 2233 O O . SER A 1 299 ? -17.191 -7.679 0.615 1.00 96.94 299 SER A O 1
ATOM 2235 N N . SER A 1 300 ? -15.341 -6.414 0.587 1.00 96.69 300 SER A N 1
ATOM 2236 C CA . SER A 1 300 ? -15.489 -5.829 1.922 1.00 96.69 300 SER A CA 1
ATOM 2237 C C . SER A 1 300 ? -15.596 -4.294 1.905 1.00 96.69 300 SER A C 1
ATOM 2239 O O . SER A 1 300 ? -15.167 -3.598 0.977 1.00 96.69 300 SER A O 1
ATOM 2241 N N . CYS A 1 301 ? -16.213 -3.731 2.947 1.00 95.56 301 CYS A N 1
ATOM 2242 C CA . CYS A 1 301 ? -16.352 -2.284 3.111 1.00 95.56 301 CYS A CA 1
ATOM 2243 C C . CYS A 1 301 ? -15.171 -1.708 3.908 1.00 95.56 301 CYS A C 1
ATOM 2245 O O . CYS A 1 301 ? -14.983 -2.083 5.060 1.00 95.56 301 CYS A O 1
ATOM 2247 N N . CYS A 1 302 ? -14.445 -0.731 3.350 1.00 95.88 302 CYS A N 1
ATOM 2248 C CA . CYS A 1 302 ? -13.343 -0.043 4.042 1.00 95.88 302 CYS A CA 1
ATOM 2249 C C . CYS A 1 302 ? -13.804 0.990 5.090 1.00 95.88 302 CYS A C 1
ATOM 2251 O O . CYS A 1 302 ? -12.976 1.598 5.764 1.00 95.88 302 CYS A O 1
ATOM 2253 N N . LEU A 1 303 ? -15.115 1.226 5.220 1.00 96.38 303 LEU A N 1
ATOM 2254 C CA . LEU A 1 303 ? -15.740 2.178 6.150 1.00 96.38 303 LEU A CA 1
ATOM 2255 C C . LEU A 1 303 ? -15.465 3.671 5.892 1.00 96.38 303 LEU A C 1
ATOM 2257 O O . LEU A 1 303 ? -15.966 4.498 6.648 1.00 96.38 303 LEU A O 1
ATOM 2261 N N . TYR A 1 304 ? -14.748 4.038 4.824 1.00 95.69 304 TYR A N 1
ATOM 2262 C CA . TYR A 1 304 ? -14.423 5.441 4.522 1.00 95.69 304 TYR A CA 1
ATOM 2263 C C . TYR A 1 304 ? -15.656 6.358 4.444 1.00 95.69 304 TYR A C 1
ATOM 2265 O O . TYR A 1 304 ? -15.617 7.480 4.935 1.00 95.69 304 TYR A O 1
ATOM 2273 N N . TYR A 1 305 ? -16.783 5.851 3.931 1.00 95.19 305 TYR A N 1
ATOM 2274 C CA . TYR A 1 305 ? -18.050 6.591 3.837 1.00 95.19 305 TYR A CA 1
ATOM 2275 C C . TYR A 1 305 ? -18.625 7.053 5.195 1.00 95.19 305 TYR A C 1
ATOM 2277 O O . TYR A 1 305 ? -19.580 7.821 5.224 1.00 95.19 305 TYR A O 1
ATOM 2285 N N . ARG A 1 306 ? -18.096 6.549 6.320 1.00 95.62 306 ARG A N 1
ATOM 2286 C CA . ARG A 1 306 ? -18.521 6.915 7.682 1.00 95.62 306 ARG A CA 1
ATOM 2287 C C . ARG A 1 306 ? -17.760 8.117 8.246 1.00 95.62 306 ARG A C 1
ATOM 2289 O O . ARG A 1 306 ? -18.124 8.621 9.304 1.00 95.62 306 ARG A O 1
ATOM 2296 N N . VAL A 1 307 ? -16.688 8.550 7.586 1.00 95.56 307 VAL A N 1
ATOM 2297 C CA . VAL A 1 307 ? -15.949 9.765 7.949 1.00 95.56 307 VAL A CA 1
ATOM 2298 C C . VAL A 1 307 ? -16.773 10.995 7.539 1.00 95.56 307 VAL A C 1
ATOM 2300 O O . VAL A 1 307 ? -17.398 10.954 6.477 1.00 95.56 307 VAL A O 1
ATOM 2303 N N . PRO A 1 308 ? -16.781 12.100 8.309 1.00 95.00 308 PRO A N 1
ATOM 2304 C CA . PRO A 1 308 ? -17.360 13.362 7.851 1.00 95.00 308 PRO A CA 1
ATOM 2305 C C . PRO A 1 308 ? -16.800 13.790 6.486 1.00 95.00 308 PRO A C 1
ATOM 2307 O O . PRO A 1 308 ? -15.590 13.868 6.294 1.00 95.00 308 PRO A O 1
ATOM 2310 N N . GLY A 1 309 ? -17.682 14.029 5.512 1.00 91.44 309 GLY A N 1
ATOM 2311 C CA . GLY A 1 309 ? -17.288 14.330 4.128 1.00 91.44 309 GLY A CA 1
ATOM 2312 C C . GLY A 1 309 ? -16.771 13.127 3.321 1.00 91.44 309 GLY A C 1
ATOM 2313 O O . GLY A 1 309 ? -16.439 13.277 2.147 1.00 91.44 309 GLY A O 1
ATOM 2314 N N . GLY A 1 310 ? -16.724 11.930 3.912 1.00 91.06 310 GLY A N 1
ATOM 2315 C CA . GLY A 1 310 ? -16.341 10.691 3.244 1.00 91.06 310 GLY A CA 1
ATOM 2316 C C . GLY A 1 310 ? -17.416 10.206 2.270 1.00 91.06 310 GLY A C 1
ATOM 2317 O O . GLY A 1 310 ? -18.589 10.080 2.615 1.00 91.06 310 GLY A O 1
ATOM 2318 N N . GLY A 1 311 ? -17.009 9.902 1.038 1.00 92.81 311 GLY A N 1
ATOM 2319 C CA . GLY A 1 311 ? -17.886 9.373 -0.009 1.00 92.81 311 GLY A CA 1
ATOM 2320 C C . GLY A 1 311 ? -17.730 7.868 -0.247 1.00 92.81 311 GLY A C 1
ATOM 2321 O O . GLY A 1 311 ? -16.901 7.187 0.357 1.00 92.81 311 GLY A O 1
ATOM 2322 N N . MET A 1 312 ? -18.511 7.340 -1.192 1.00 94.81 312 MET A N 1
ATOM 2323 C CA . MET A 1 312 ? -18.294 6.004 -1.755 1.00 94.81 312 MET A CA 1
ATOM 2324 C C . MET A 1 312 ? -17.450 6.123 -3.026 1.00 94.81 312 MET A C 1
ATOM 2326 O O . MET A 1 312 ? -17.893 6.736 -3.996 1.00 94.81 312 MET A O 1
ATOM 2330 N N . CYS A 1 313 ? -16.248 5.547 -3.007 1.00 91.44 313 CYS A N 1
ATOM 2331 C CA . CYS A 1 313 ? -15.346 5.511 -4.158 1.00 91.44 313 CYS A CA 1
ATOM 2332 C C . CYS A 1 313 ? -15.675 4.368 -5.134 1.00 91.44 313 CYS A C 1
ATOM 2334 O O . CYS A 1 313 ? -16.475 3.481 -4.823 1.00 91.44 313 CYS A O 1
ATOM 2336 N N . ASP A 1 314 ? -14.969 4.347 -6.267 1.00 90.25 314 ASP A N 1
ATOM 2337 C CA . ASP A 1 314 ? -15.069 3.319 -7.313 1.00 90.25 314 ASP A CA 1
ATOM 2338 C C . ASP A 1 314 ? -14.856 1.881 -6.795 1.00 90.25 314 ASP A C 1
ATOM 2340 O O . ASP A 1 314 ? -15.393 0.918 -7.356 1.00 90.25 314 ASP A O 1
ATOM 2344 N N . ASP A 1 315 ? -14.116 1.742 -5.691 1.00 93.44 315 ASP A N 1
ATOM 2345 C CA . ASP A 1 315 ? -13.783 0.459 -5.069 1.00 93.44 315 ASP A CA 1
ATOM 2346 C C . ASP A 1 315 ? -14.833 -0.023 -4.059 1.00 93.44 315 ASP A C 1
ATOM 2348 O O . ASP A 1 315 ? -14.743 -1.127 -3.516 1.00 93.44 315 ASP A O 1
ATOM 2352 N N . CYS A 1 316 ? -15.832 0.807 -3.751 1.00 95.56 316 CYS A N 1
ATOM 2353 C CA . CYS A 1 316 ? -16.759 0.565 -2.656 1.00 95.56 316 CYS A CA 1
ATOM 2354 C C . CYS A 1 316 ? -17.641 -0.671 -2.905 1.00 95.56 316 CYS A C 1
ATOM 2356 O O . CYS A 1 316 ? -18.352 -0.755 -3.907 1.00 95.56 316 CYS A O 1
ATOM 2358 N N . ALA A 1 317 ? -17.646 -1.609 -1.952 1.00 95.56 317 ALA A N 1
ATOM 2359 C CA . ALA A 1 317 ? -18.519 -2.788 -1.956 1.00 95.56 317 ALA A CA 1
ATOM 2360 C C . ALA A 1 317 ? -20.017 -2.431 -1.881 1.00 95.56 317 ALA A C 1
ATOM 2362 O O . ALA A 1 317 ? -20.857 -3.185 -2.355 1.00 95.56 317 ALA A O 1
ATOM 2363 N N . LEU A 1 318 ? -20.352 -1.268 -1.309 1.00 95.56 318 LEU A N 1
ATOM 2364 C CA . LEU A 1 318 ? -21.736 -0.815 -1.119 1.00 95.56 318 LEU A CA 1
ATOM 2365 C C . LEU A 1 318 ? -22.307 -0.076 -2.337 1.00 95.56 318 LEU A C 1
ATOM 2367 O O . LEU A 1 318 ? -23.487 0.265 -2.356 1.00 95.56 318 LEU A O 1
ATOM 2371 N N . LEU A 1 319 ? -21.478 0.210 -3.345 1.00 94.94 319 LEU A N 1
ATOM 2372 C CA . LEU A 1 319 ? -21.909 0.972 -4.508 1.00 94.94 319 LEU A CA 1
ATOM 2373 C C . LEU A 1 319 ? -22.690 0.079 -5.480 1.00 94.94 319 LEU A C 1
ATOM 2375 O O . LEU A 1 319 ? -22.151 -0.905 -6.000 1.00 94.94 319 LEU A O 1
ATOM 2379 N N . ALA A 1 320 ? -23.942 0.457 -5.755 1.00 94.62 320 ALA A N 1
ATOM 2380 C CA . ALA A 1 320 ? -24.793 -0.241 -6.715 1.00 94.62 320 ALA A CA 1
ATOM 2381 C C . ALA A 1 320 ? -24.154 -0.251 -8.122 1.00 94.62 320 ALA A C 1
ATOM 2383 O O . ALA A 1 320 ? -23.612 0.783 -8.535 1.00 94.62 320 ALA A O 1
ATOM 2384 N N . PRO A 1 321 ? -24.246 -1.358 -8.888 1.00 93.75 321 PRO A N 1
ATOM 2385 C CA . PRO A 1 321 ? -23.573 -1.480 -10.185 1.00 93.75 321 PRO A CA 1
ATOM 2386 C C . PRO A 1 321 ? -23.851 -0.322 -11.164 1.00 93.75 321 PRO A C 1
ATOM 2388 O O . PRO A 1 321 ? -22.886 0.290 -11.613 1.00 93.75 321 PRO A O 1
ATOM 2391 N N . PRO A 1 322 ? -25.103 0.141 -11.378 1.00 95.38 322 PRO A N 1
ATOM 2392 C CA . PRO A 1 322 ? -25.356 1.246 -12.312 1.00 95.38 322 PRO A CA 1
ATOM 2393 C C . PRO A 1 322 ? -24.764 2.593 -11.868 1.00 95.38 322 PRO A C 1
ATOM 2395 O O . PRO A 1 322 ? -24.549 3.501 -12.672 1.00 95.38 322 PRO A O 1
ATOM 2398 N N . VAL A 1 323 ? -24.553 2.787 -10.562 1.00 95.94 323 VAL A N 1
ATOM 2399 C CA . VAL A 1 323 ? -23.865 3.982 -10.050 1.00 95.94 323 VAL A CA 1
ATOM 2400 C C . VAL A 1 323 ? -22.368 3.847 -10.301 1.00 95.94 323 VAL A C 1
ATOM 2402 O O . VAL A 1 323 ? -21.761 4.795 -10.791 1.00 95.94 323 VAL A O 1
ATOM 2405 N N . ARG A 1 324 ? -21.801 2.667 -10.036 1.00 95.56 324 ARG A N 1
ATOM 2406 C CA . ARG A 1 324 ? -20.393 2.345 -10.287 1.00 95.56 324 ARG A CA 1
ATOM 2407 C C . ARG A 1 324 ? -20.014 2.536 -11.751 1.00 95.56 324 ARG A C 1
ATOM 2409 O O . ARG A 1 324 ? -19.072 3.267 -12.024 1.00 95.56 324 ARG A O 1
ATOM 2416 N N . ASP A 1 325 ? -20.796 1.994 -12.680 1.00 94.50 325 ASP A N 1
ATOM 2417 C CA . ASP A 1 325 ? -20.514 2.098 -14.116 1.00 94.50 325 ASP A CA 1
ATOM 2418 C C . ASP A 1 325 ? -20.468 3.563 -14.575 1.00 94.50 325 ASP A C 1
ATOM 2420 O O . ASP A 1 325 ? -19.598 3.972 -15.345 1.00 94.50 325 ASP A O 1
ATOM 2424 N N . ARG A 1 326 ? -21.360 4.403 -14.032 1.00 95.44 326 ARG A N 1
ATOM 2425 C CA . ARG A 1 326 ? -21.350 5.851 -14.286 1.00 95.44 326 ARG A CA 1
ATOM 2426 C C . ARG A 1 326 ? -20.145 6.550 -13.659 1.00 95.44 326 ARG A C 1
ATOM 2428 O O . ARG A 1 326 ? -19.627 7.487 -14.270 1.00 95.44 326 ARG A O 1
ATOM 2435 N N . GLN A 1 327 ? -19.704 6.139 -12.467 1.00 95.06 327 GLN A N 1
ATOM 2436 C CA . GLN A 1 327 ? -18.481 6.671 -11.857 1.00 95.06 327 GLN A CA 1
ATOM 2437 C C . GLN A 1 327 ? -17.254 6.306 -12.702 1.00 95.06 327 GLN A C 1
ATOM 2439 O O . GLN A 1 327 ? -16.550 7.215 -13.138 1.00 95.06 327 GLN A O 1
ATOM 2444 N N . TRP A 1 328 ? -17.097 5.032 -13.071 1.00 94.94 328 TRP A N 1
ATOM 2445 C CA . TRP A 1 328 ? -16.023 4.552 -13.943 1.00 94.94 328 TRP A CA 1
ATOM 2446 C C . TRP A 1 328 ? -15.992 5.285 -15.280 1.00 94.94 328 TRP A C 1
ATOM 2448 O O . TRP A 1 328 ? -14.948 5.794 -15.683 1.00 94.94 328 TRP A O 1
ATOM 2458 N N . ALA A 1 329 ? -17.142 5.428 -15.942 1.00 94.38 329 ALA A N 1
ATOM 2459 C CA . ALA A 1 329 ? -17.219 6.134 -17.214 1.00 94.38 329 ALA A CA 1
ATOM 2460 C C . ALA A 1 329 ? -16.796 7.612 -17.094 1.00 94.38 329 ALA A C 1
ATOM 2462 O O . ALA A 1 329 ? -16.193 8.151 -18.021 1.00 94.38 329 ALA A O 1
ATOM 2463 N N . ARG A 1 330 ? -17.084 8.284 -15.966 1.00 93.62 330 ARG A N 1
ATOM 2464 C CA . ARG A 1 330 ? -16.598 9.654 -15.714 1.00 93.62 330 ARG A CA 1
ATOM 2465 C C . ARG A 1 330 ? -15.085 9.683 -15.520 1.00 93.62 330 ARG A C 1
ATOM 2467 O O . ARG A 1 330 ? -14.437 10.491 -16.177 1.00 93.62 330 ARG A O 1
ATOM 2474 N N . THR A 1 331 ? -14.543 8.795 -14.689 1.00 90.81 331 THR A N 1
ATOM 2475 C CA . THR A 1 331 ? -13.100 8.705 -14.423 1.00 90.81 331 THR A CA 1
ATOM 2476 C C . THR A 1 331 ? -12.314 8.434 -15.709 1.00 90.81 331 THR A C 1
ATOM 2478 O O . THR A 1 331 ? -11.340 9.125 -15.993 1.00 90.81 331 THR A O 1
ATOM 2481 N N . VAL A 1 332 ? -12.782 7.503 -16.549 1.00 90.94 332 VAL A N 1
ATOM 2482 C CA . VAL A 1 332 ? -12.162 7.205 -17.854 1.00 90.94 332 VAL A CA 1
ATOM 2483 C C . VAL A 1 332 ? -12.195 8.423 -18.783 1.00 90.94 332 VAL A C 1
ATOM 2485 O O . VAL A 1 332 ? -11.189 8.741 -19.412 1.00 90.94 332 VAL A O 1
ATOM 2488 N N . ARG A 1 333 ? -13.323 9.146 -18.860 1.00 91.38 333 ARG A N 1
ATOM 2489 C CA . ARG A 1 333 ? -13.413 10.371 -19.677 1.00 91.38 333 ARG A CA 1
ATOM 2490 C C . ARG A 1 333 ? -12.462 11.464 -19.195 1.00 91.38 333 ARG A C 1
ATOM 2492 O O . ARG A 1 333 ? -11.822 12.100 -20.023 1.00 91.38 333 ARG A O 1
ATOM 2499 N N . GLN A 1 334 ? -12.360 11.669 -17.884 1.00 87.88 334 GLN A N 1
ATOM 2500 C CA . GLN A 1 334 ? -11.453 12.659 -17.299 1.00 87.88 334 GLN A CA 1
ATOM 2501 C C . GLN A 1 334 ? -9.989 12.316 -17.580 1.00 87.88 334 GLN A C 1
ATOM 2503 O O . GLN A 1 334 ? -9.239 13.190 -17.999 1.00 87.88 334 GLN A O 1
ATOM 2508 N N . ALA A 1 335 ? -9.601 11.047 -17.427 1.00 82.88 335 ALA A N 1
ATOM 2509 C CA . ALA A 1 335 ? -8.243 10.598 -17.722 1.00 82.88 335 ALA A CA 1
ATOM 2510 C C . ALA A 1 335 ? -7.863 10.819 -19.197 1.00 82.88 335 ALA A C 1
ATOM 2512 O O . ALA A 1 335 ? -6.753 11.247 -19.486 1.00 82.88 335 ALA A O 1
ATOM 2513 N N . ARG A 1 336 ? -8.797 10.584 -20.129 1.00 82.81 336 ARG A N 1
ATOM 2514 C CA . ARG A 1 336 ? -8.576 10.825 -21.566 1.00 82.81 336 ARG A CA 1
ATOM 2515 C C . ARG A 1 336 ? -8.514 12.310 -21.927 1.00 82.81 336 ARG A C 1
ATOM 2517 O O . ARG A 1 336 ? -7.737 12.678 -22.794 1.00 82.81 336 ARG A O 1
ATOM 2524 N N . GLY A 1 337 ? -9.322 13.147 -21.273 1.00 74.62 337 GLY A N 1
ATOM 2525 C CA . GLY A 1 337 ? -9.351 14.595 -21.514 1.00 74.62 337 GLY A CA 1
ATOM 2526 C C . GLY A 1 337 ? -8.215 15.377 -20.846 1.00 74.62 337 GLY A C 1
ATOM 2527 O O . GLY A 1 337 ? -7.950 16.500 -21.242 1.00 74.62 337 GLY A O 1
ATOM 2528 N N . ALA A 1 338 ? -7.538 14.806 -19.847 1.00 62.34 338 ALA A N 1
ATOM 2529 C CA . ALA A 1 338 ? -6.349 15.407 -19.236 1.00 62.34 338 ALA A CA 1
ATOM 2530 C C . ALA A 1 338 ? -5.061 15.187 -20.060 1.00 62.34 338 ALA A C 1
ATOM 2532 O O . ALA A 1 338 ? -4.026 15.755 -19.727 1.00 62.34 338 ALA A O 1
ATOM 2533 N N . GLY A 1 339 ? -5.117 14.342 -21.096 1.00 55.22 339 GLY A N 1
ATOM 2534 C CA . GLY A 1 339 ? -3.999 14.036 -21.995 1.00 55.22 339 GLY A CA 1
ATOM 2535 C C . GLY A 1 339 ? -4.030 14.780 -23.336 1.00 55.22 339 GLY A C 1
ATOM 2536 O O . GLY A 1 339 ? -3.254 14.427 -24.220 1.00 55.22 339 GLY A O 1
ATOM 2537 N N . THR A 1 340 ? -4.932 15.753 -23.503 1.00 42.25 340 THR A N 1
ATOM 2538 C CA . THR A 1 340 ? -5.049 16.646 -24.673 1.00 42.25 340 THR A CA 1
ATOM 2539 C C . THR A 1 340 ? -4.716 18.071 -24.280 1.00 42.25 340 THR A C 1
ATOM 2541 O O . THR A 1 340 ? -4.013 18.745 -25.059 1.00 42.25 340 THR A O 1
#

Solvent-accessible surface area (backbone atoms only — not comparable to full-atom values): 19585 Å² total; per-residue (Å²): 136,83,78,80,78,77,79,80,82,68,71,93,79,35,66,57,71,48,58,50,65,60,44,51,51,44,33,55,58,34,21,70,68,36,40,46,20,29,47,32,78,46,95,85,55,86,44,73,18,36,48,76,43,55,94,81,49,60,70,79,37,54,44,47,44,54,35,70,34,64,65,63,38,47,52,50,30,53,50,44,15,59,76,49,65,39,93,47,62,50,42,22,41,40,50,53,49,26,50,52,35,26,42,60,36,30,35,39,53,42,24,37,62,74,66,43,25,44,60,49,66,46,41,76,24,31,26,30,37,68,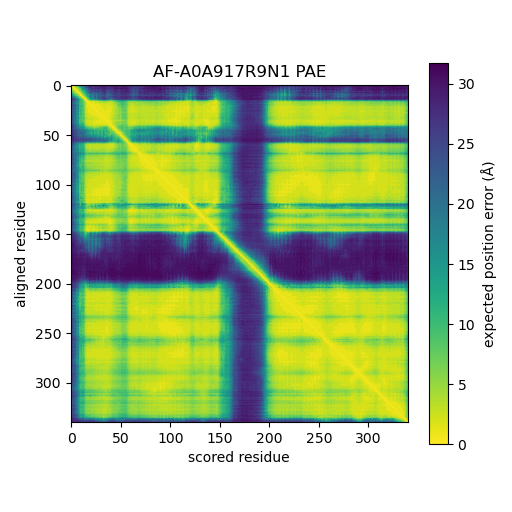52,89,38,77,45,75,34,40,36,37,59,66,69,44,28,28,30,53,47,67,68,57,76,78,68,54,98,55,87,76,88,76,89,62,98,70,82,90,78,80,89,84,86,91,86,88,84,88,85,84,87,88,88,85,86,88,86,84,89,79,91,83,79,91,76,84,87,80,75,60,72,74,55,56,56,51,54,51,49,36,22,52,54,51,39,43,42,46,44,60,56,51,40,47,50,40,52,53,36,50,46,75,76,31,93,57,59,67,64,37,55,35,17,30,36,47,46,27,46,50,48,43,56,60,50,46,35,74,74,38,58,89,44,35,70,57,44,54,47,47,50,51,51,35,42,62,39,78,80,33,38,79,27,46,45,83,43,64,94,43,94,89,46,62,47,40,39,26,70,33,67,63,49,53,52,74,30,75,94,36,60,82,58,86,39,38,46,85,56,53,66,79,59,41,54,54,52,50,54,48,54,53,51,51,62,60,62,75,74,112

Radius of gyration: 22.59 Å; Cα contacts (8 Å, |Δi|>4): 491; chains: 1; bounding box: 66×41×74 Å

Mean predicted aligned error: 11.44 Å

Foldseek 3Di:
DDDDPPDDDDPPAFWDKDDLVVLVVLQLVLCVLALLQHAAADLPDQGRVQVQPDPPQDDWAQLVCCLVVLPVVQVQLVLQCVVLVHPASLLSLLVLLLLVLLSLQRNQLSSCLPPQKGWDLASRQWIFTDGNDGGTHIYGPPGIMIRLGPCCVPDVPPDPPDPDPDDDDDDDDDDDDDDDDDDDDDDDDDDDDDDPDPDDPVVVVSLLSSLVSSLCRSPVRNNVSNLVSSVVNHVDDSLSSLLSSLQSLQVSLVRCCLPPVVSNVVSVSSSVSNCCDDSNNPQWDWDPPDPSQIDTAGCDASCQCSGVVGDADLNGNPDDPVRNVVRSVVVVVVSVVVVD